Protein 4SGB (pdb70)

Sequence (236 aa):
ISGGDAIYSSTGRCSLGFNVRSGSTYYFLTAGHCTDGATTWWANSARTTVLGTTSGSSFPNNDYGIVRYTNTTIPKDGTVGGQDITSAANATVGMAVTRRGSTTGTHSGSVTALNATVNYGGGDVVYGMIRTNVCAEPGDSGGPLYSGTRAIGLTSGGSGNCSSGGTTFFQPVTEALVAYGVSVYPICTNCCAGYKGCNYYSANGAFICEGQSDPKKPKACPLNCDPHIAYSKCPR

Solvent-accessible surface area: 9703 Å² total; per-residue (Å²): 28,10,0,2,40,26,0,37,1,76,29,3,44,1,0,0,0,2,2,0,97,50,53,100,62,71,41,0,0,0,0,0,23,1,1,80,69,7,100,34,0,57,28,43,74,79,87,110,56,60,0,0,46,38,64,16,50,27,36,46,89,34,1,18,0,5,0,112,21,63,30,124,124,30,83,39,70,10,28,3,26,85,60,68,3,81,49,35,26,99,12,77,96,57,23,74,3,28,0,59,4,36,58,28,30,75,54,84,20,36,2,63,34,83,115,20,85,6,99,10,28,91,65,48,44,0,119,21,0,3,95,1,84,0,14,2,40,21,0,0,0,0,0,0,0,18,11,48,58,96,0,1,0,0,0,0,0,4,26,31,38,36,114,100,42,19,32,0,16,0,0,25,0,31,75,0,17,121,55,66,56,13,63,15,68,154,75,31,15,12,29,16,20,1,99,110,29,12,35,9,32,19,86,147,39,54,117,64,18,78,5,82,8,31,87,186,152,58,67,22,1,20,5,28,9,31,67,113,5,20,82,42,121,54,80,260

Structure (mmCIF, N/CA/C/O backbone):
data_4SGB
#
_entry.id   4SGB
#
_cell.length_a   50.920
_cell.length_b   46.200
_cell.length_c   52.530
_cell.angle_alpha   90.00
_cell.angle_beta   117.08
_cell.angle_gamma   90.00
#
_symmetry.space_group_name_H-M   'P 1 21 1'
#
loop_
_entity.id
_entity.type
_entity.pdbx_description
1 polymer 'SERINE PROTEINASE B'
2 polymer 'POTATO INHIBITOR, PCI-1'
3 non-polymer 'SULFATE ION'
4 non-polymer 'CALCIUM ION'
5 water water
#
loop_
_atom_site.group_PDB
_atom_site.id
_atom_site.type_symbol
_atom_site.label_atom_id
_atom_site.label_alt_id
_atom_site.label_comp_id
_atom_site.label_asym_id
_atom_site.label_entity_id
_atom_site.label_seq_id
_atom_site.pdbx_PDB_ins_code
_atom_site.Cartn_x
_atom_site.Cartn_y
_atom_site.Cartn_z
_atom_site.occupancy
_atom_site.B_iso_or_equiv
_atom_site.auth_seq_id
_atom_site.auth_comp_id
_atom_site.auth_asym_id
_atom_site.auth_atom_id
_atom_site.pdbx_PDB_model_num
ATOM 1 N N . ILE A 1 1 ? 14.311 11.919 9.425 1.00 11.64 16 ILE E N 1
ATOM 2 C CA . ILE A 1 1 ? 13.560 11.031 10.339 1.00 13.46 16 ILE E CA 1
ATOM 3 C C . ILE A 1 1 ? 13.842 9.585 9.919 1.00 14.48 16 ILE E C 1
ATOM 4 O O . ILE A 1 1 ? 13.971 9.325 8.693 1.00 14.42 16 ILE E O 1
ATOM 9 N N . SER A 1 2 ? 13.888 8.701 10.933 1.00 11.84 17 SER E N 1
ATOM 10 C CA . SER A 1 2 ? 14.162 7.285 10.601 1.00 10.95 17 SER E CA 1
ATOM 11 C C . SER A 1 2 ? 13.373 6.341 11.495 1.00 9.68 17 SER E C 1
ATOM 12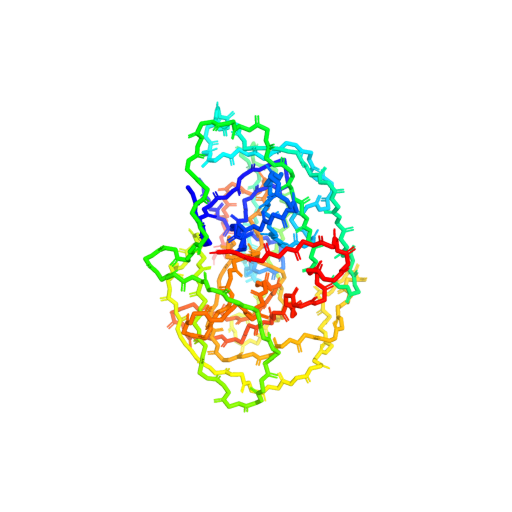 O O . SER A 1 2 ? 12.598 6.788 12.352 1.00 8.34 17 SER E O 1
ATOM 15 N N . GLY A 1 3 ? 13.624 5.053 11.299 1.00 7.26 18 GLY E N 1
ATOM 16 C CA . GLY A 1 3 ? 12.928 3.993 12.062 1.00 6.63 18 GLY E CA 1
ATOM 17 C C . GLY A 1 3 ? 13.091 4.232 13.566 1.00 6.78 18 GLY E C 1
ATOM 18 O O . GLY A 1 3 ? 14.226 4.407 14.043 1.00 7.25 18 GLY E O 1
ATOM 19 N N . GLY A 1 4 ? 11.932 4.222 14.227 1.00 7.26 19 GLY E N 1
ATOM 20 C CA . GLY A 1 4 ? 11.913 4.386 15.674 1.00 4.47 19 GLY E CA 1
ATOM 21 C C . GLY A 1 4 ? 11.651 5.779 16.201 1.00 7.11 19 GLY E C 1
ATOM 22 O O . GLY A 1 4 ? 11.444 5.907 17.429 1.00 6.03 19 GLY E O 1
ATOM 23 N N . ASP A 1 5 ? 11.642 6.783 15.342 1.00 7.37 31 ASP E N 1
ATOM 24 C CA . ASP A 1 5 ? 11.374 8.171 15.756 1.00 8.41 31 ASP E CA 1
ATOM 25 C C . ASP A 1 5 ? 9.873 8.343 16.025 1.00 6.36 31 ASP E C 1
ATOM 26 O O . ASP A 1 5 ? 8.987 7.621 15.489 1.00 6.47 31 ASP E O 1
ATOM 31 N N . ALA A 1 6 ? 9.624 9.354 16.861 1.00 5.90 32 ALA E N 1
ATOM 32 C CA . ALA A 1 6 ? 8.200 9.653 17.199 1.00 4.70 32 ALA E CA 1
ATOM 33 C C . ALA A 1 6 ? 7.423 10.208 16.031 1.00 7.73 32 ALA E C 1
ATOM 34 O O . ALA A 1 6 ? 7.962 10.970 15.207 1.00 7.99 32 ALA E O 1
ATOM 36 N N . ILE A 1 7 ? 6.142 9.876 15.978 1.00 7.36 33 ILE E N 1
ATOM 37 C CA . ILE A 1 7 ? 5.232 10.371 14.944 1.00 8.55 33 ILE E CA 1
ATOM 38 C C . ILE A 1 7 ? 3.954 10.656 15.721 1.00 10.98 33 ILE E C 1
ATOM 39 O O . ILE A 1 7 ? 3.587 9.817 16.583 1.00 10.18 33 ILE E O 1
ATOM 44 N N . TYR A 1 8 ? 3.351 11.789 15.425 1.00 9.78 34 TYR E N 1
ATOM 45 C CA . TYR A 1 8 ? 2.121 12.234 16.107 1.00 12.19 34 TYR E CA 1
ATOM 46 C C . TYR A 1 8 ? 0.995 12.485 15.102 1.00 12.28 34 TYR E C 1
ATOM 47 O O . TYR A 1 8 ? 1.230 12.967 13.976 1.00 12.48 34 TYR E O 1
ATOM 56 N N . SER A 1 9 ? -0.211 12.203 15.514 1.00 13.28 35 SER E N 1
ATOM 57 C CA . SER A 1 9 ? -1.459 12.351 14.764 1.00 15.00 35 SER E CA 1
ATOM 58 C C . SER A 1 9 ? -2.600 12.517 15.764 1.00 18.52 35 SER E C 1
ATOM 59 O O . SER A 1 9 ? -2.358 12.602 16.990 1.00 19.65 35 SER E O 1
ATOM 62 N N . SER A 1 10 ? -3.811 12.539 15.236 1.00 19.06 38 SER E N 1
ATOM 63 C CA . SER A 1 10 ? -4.999 12.658 16.095 1.00 20.03 38 SER E CA 1
ATOM 64 C C . SER A 1 10 ? -5.176 11.396 16.950 1.00 20.41 38 SER E C 1
ATOM 65 O O . SER A 1 10 ? -5.834 11.387 18.022 1.00 21.42 38 SER E O 1
ATOM 68 N N . THR A 1 11 ? -4.626 10.287 16.478 1.00 20.00 39 THR E N 1
ATOM 69 C CA . THR A 1 11 ? -4.725 9.003 17.161 1.00 20.69 39 THR E CA 1
ATOM 70 C C . THR A 1 11 ? -3.728 8.928 18.328 1.00 20.32 39 THR E C 1
ATOM 71 O O . THR A 1 11 ? -3.814 7.941 19.090 1.00 20.73 39 THR E O 1
ATOM 75 N N . GLY A 1 12 ? -2.845 9.914 18.464 1.00 18.04 40 GLY E N 1
ATOM 76 C CA . GLY A 1 12 ? -1.904 9.913 19.595 1.00 16.93 40 GLY E CA 1
ATOM 77 C C . GLY A 1 12 ? -0.468 9.858 19.049 1.00 16.22 40 GLY E C 1
ATOM 78 O O . GLY A 1 12 ? -0.253 10.402 17.957 1.00 17.07 40 GLY E O 1
ATOM 79 N N . ARG A 1 13 ? 0.393 9.214 19.802 1.00 12.74 41 ARG E N 1
ATOM 80 C CA . ARG A 1 13 ? 1.797 9.114 19.398 1.00 9.67 41 ARG E CA 1
ATOM 81 C C . ARG A 1 13 ? 2.217 7.655 19.269 1.00 9.25 41 ARG E C 1
ATOM 82 O O . ARG A 1 13 ? 1.905 6.824 20.116 1.00 7.95 41 ARG E O 1
ATOM 90 N N . CYS A 1 14 ? 2.897 7.383 18.167 1.00 8.08 42 CYS E N 1
ATOM 91 C CA . CYS A 1 14 ? 3.475 6.087 17.813 1.00 6.85 42 CYS E CA 1
ATOM 92 C C . CYS A 1 14 ? 4.919 6.315 17.364 1.00 6.36 42 CYS E C 1
ATOM 93 O O . CYS A 1 14 ? 5.510 7.384 17.623 1.00 6.68 42 CYS E O 1
ATOM 96 N N . SER A 1 15 ? 5.538 5.293 16.787 1.00 4.89 43 SER E N 1
ATOM 97 C CA . SER A 1 15 ? 6.926 5.350 16.301 1.00 6.47 43 SER E CA 1
ATOM 98 C C . SER A 1 15 ? 6.870 4.981 14.779 1.00 6.18 43 SER E C 1
ATOM 99 O O . SER A 1 15 ? 6.011 4.186 14.352 1.00 4.64 43 SER E O 1
ATOM 102 N N . LEU A 1 16 ? 7.823 5.551 14.051 1.00 5.25 44 LEU E N 1
ATOM 103 C CA . LEU A 1 16 ? 7.916 5.253 12.607 1.00 4.03 44 LEU E CA 1
ATOM 104 C C . LEU A 1 16 ? 8.547 3.856 12.519 1.00 3.64 44 LEU E C 1
ATOM 105 O O . LEU A 1 16 ? 9.482 3.620 13.356 1.00 5.56 44 LEU E O 1
ATOM 110 N N . GLY A 1 17 A 8.046 3.056 11.603 1.00 4.41 44 GLY E N 1
ATOM 111 C CA . GLY A 1 17 A 8.591 1.684 11.425 1.00 5.84 44 GLY E CA 1
ATOM 112 C C . GLY A 1 17 A 9.824 1.743 10.501 1.00 7.48 44 GLY E C 1
ATOM 113 O O . GLY A 1 17 A 10.990 1.761 10.942 1.00 6.06 44 GLY E O 1
ATOM 114 N N . PHE A 1 18 ? 9.527 1.774 9.217 1.00 7.06 45 PHE E N 1
ATOM 115 C CA . PHE A 1 18 ? 10.611 1.879 8.200 1.00 9.16 45 PHE E CA 1
ATOM 116 C C . PHE A 1 18 ? 10.155 2.854 7.101 1.00 8.27 45 PHE E C 1
ATOM 117 O O . PHE A 1 18 ? 8.976 2.985 6.782 1.00 10.60 45 PHE E O 1
ATOM 125 N N . ASN A 1 19 ? 11.166 3.479 6.559 1.00 10.28 46 ASN E N 1
ATOM 126 C CA . ASN A 1 19 ? 11.027 4.378 5.404 1.00 9.27 46 ASN E CA 1
ATOM 127 C C . ASN A 1 19 ? 11.136 3.386 4.206 1.00 8.63 46 ASN E C 1
ATOM 128 O O . ASN A 1 19 ? 12.083 2.581 4.085 1.00 9.30 46 ASN E O 1
ATOM 133 N N . VAL A 1 20 ? 10.155 3.487 3.350 1.00 7.36 47 VAL E N 1
ATOM 134 C CA . VAL A 1 20 ? 9.989 2.622 2.157 1.00 8.87 47 VAL E CA 1
ATOM 135 C C . VAL A 1 20 ? 9.645 3.503 0.946 1.00 9.32 47 VAL E C 1
ATOM 136 O O . VAL A 1 20 ? 9.290 4.704 1.100 1.00 10.84 47 VAL E O 1
ATOM 140 N N . ARG A 1 21 ? 9.674 2.901 -0.228 1.00 8.88 48 ARG E N 1
ATOM 141 C CA . ARG A 1 21 ? 9.364 3.655 -1.449 1.00 11.54 48 ARG E CA 1
ATOM 142 C C . ARG A 1 21 ? 8.819 2.727 -2.553 1.00 13.36 48 ARG E C 1
ATOM 143 O O . ARG A 1 21 ? 8.898 1.501 -2.537 1.00 12.24 48 ARG E O 1
ATOM 151 N N . SER A 1 22 A 8.320 3.440 -3.536 1.00 13.88 48 SER E N 1
ATOM 152 C CA . SER A 1 22 A 7.789 2.879 -4.782 1.00 15.15 48 SER E CA 1
ATOM 153 C C . SER A 1 22 A 8.349 3.875 -5.829 1.00 15.04 48 SER E C 1
ATOM 154 O O . SER A 1 22 A 7.911 5.018 -5.886 1.00 13.04 48 SER E O 1
ATOM 157 N N . GLY A 1 23 B 9.372 3.396 -6.516 1.00 16.82 48 GLY E N 1
ATOM 158 C CA . GLY A 1 23 B 10.077 4.245 -7.500 1.00 18.93 48 GLY E CA 1
ATOM 159 C C . GLY A 1 23 B 10.684 5.445 -6.764 1.00 18.76 48 GLY E C 1
ATOM 160 O O . GLY A 1 23 B 11.576 5.353 -5.883 1.00 19.99 48 GLY E O 1
ATOM 161 N N . SER A 1 24 C 10.136 6.588 -7.160 1.00 19.25 48 SER E N 1
ATOM 162 C CA . SER A 1 24 C 10.567 7.860 -6.553 1.00 18.41 48 SER E CA 1
ATOM 163 C C . SER A 1 24 C 9.550 8.391 -5.525 1.00 17.75 48 SER E C 1
ATOM 164 O O . SER A 1 24 C 9.706 9.566 -5.151 1.00 19.25 48 SER E O 1
ATOM 167 N N . THR A 1 25 ? 8.597 7.602 -5.091 1.00 14.88 49 THR E N 1
ATOM 168 C CA . THR A 1 25 ? 7.601 8.056 -4.115 1.00 14.01 49 THR E CA 1
ATOM 169 C C . THR A 1 25 ? 7.865 7.414 -2.741 1.00 12.76 49 THR E C 1
ATOM 170 O O . THR A 1 25 ? 7.939 6.162 -2.642 1.00 9.64 49 THR E O 1
ATOM 174 N N . TYR A 1 26 ? 7.961 8.274 -1.744 1.00 11.53 50 TYR E N 1
ATOM 175 C CA . TYR A 1 26 ? 8.252 7.848 -0.381 1.00 12.85 50 TYR E CA 1
ATOM 176 C C . TYR A 1 26 ? 7.076 7.800 0.593 1.00 10.28 50 TYR E C 1
ATOM 177 O O . TYR A 1 26 ? 6.225 8.655 0.581 1.00 9.81 50 TYR E O 1
ATOM 186 N N . TYR A 1 27 ? 7.171 6.788 1.432 1.00 10.37 51 TYR E N 1
ATOM 187 C CA . TYR A 1 27 ? 6.199 6.505 2.479 1.00 8.85 51 TYR E CA 1
ATOM 188 C C . TYR A 1 27 ? 6.980 5.946 3.693 1.00 9.44 51 TYR E C 1
ATOM 189 O O . TYR A 1 27 ? 8.187 5.690 3.585 1.00 6.66 51 TYR E O 1
ATOM 198 N N . PHE A 1 28 ? 6.176 5.781 4.751 1.00 7.97 52 PHE E N 1
ATOM 199 C CA . PHE A 1 28 ? 6.703 5.143 5.964 1.00 9.49 52 PHE E CA 1
ATOM 200 C C . PHE A 1 28 ? 5.581 4.171 6.422 1.00 8.50 52 PHE E C 1
ATOM 201 O O . PHE A 1 28 ? 4.372 4.449 6.242 1.00 7.28 52 PHE E O 1
ATOM 209 N N . LEU A 1 29 ? 6.122 3.123 7.047 1.00 8.31 53 LEU E N 1
ATOM 210 C CA . LEU A 1 29 ? 5.232 2.078 7.615 1.00 7.84 53 LEU E CA 1
ATOM 211 C C . LEU A 1 29 ? 5.228 2.280 9.146 1.00 6.32 53 LEU E C 1
ATOM 212 O O . LEU A 1 29 ? 6.217 2.791 9.713 1.00 4.84 53 LEU E O 1
ATOM 217 N N . THR A 1 30 ? 4.096 1.898 9.723 1.00 5.64 54 THR E N 1
ATOM 218 C CA . THR A 1 30 ? 3.907 1.996 11.193 1.00 5.64 54 THR E CA 1
ATOM 219 C C . THR A 1 30 ? 2.807 0.987 11.546 1.00 8.10 54 THR E C 1
ATOM 220 O O . THR A 1 30 ? 2.374 0.275 10.579 1.00 6.66 54 THR E O 1
ATOM 224 N N . ALA A 1 31 ? 2.405 0.926 12.804 1.00 7.10 55 ALA E N 1
ATOM 225 C CA . ALA A 1 31 ? 1.334 -0.039 13.180 1.00 6.57 55 ALA E CA 1
ATOM 226 C C . ALA A 1 31 ? -0.023 0.352 12.606 1.00 6.14 55 ALA E C 1
ATOM 227 O O . ALA A 1 31 ? -0.348 1.527 12.520 1.00 6.96 55 ALA E O 1
ATOM 229 N N . GLY A 1 32 ? -0.874 -0.589 12.281 1.00 7.13 56 GLY E N 1
ATOM 230 C CA . GLY A 1 32 ? -2.223 -0.376 11.766 1.00 6.32 56 GLY E CA 1
ATOM 231 C C . GLY A 1 32 ? -3.103 0.219 12.870 1.00 7.20 56 GLY E C 1
ATOM 232 O O . GLY A 1 32 ? -3.985 1.015 12.492 1.00 7.25 56 GLY E O 1
ATOM 233 N N . HIS A 1 33 ? -2.880 -0.134 14.132 1.00 8.30 57 HIS E N 1
ATOM 234 C CA . HIS A 1 33 ? -3.688 0.423 15.226 1.00 9.07 57 HIS E CA 1
ATOM 235 C C . HIS A 1 33 ? -3.402 1.934 15.373 1.00 9.45 57 HIS E C 1
ATOM 236 O O . HIS A 1 33 ? -4.221 2.727 15.867 1.00 9.16 57 HIS E O 1
ATOM 243 N N . CYS A 1 34 ? -2.251 2.392 14.955 1.00 9.18 58 CYS E N 1
ATOM 244 C CA . CYS A 1 34 ? -1.888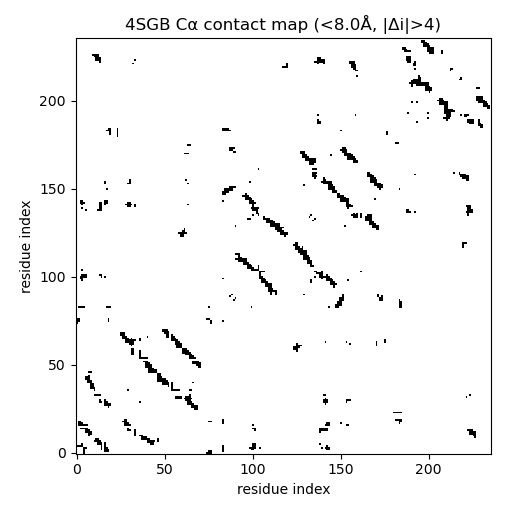 3.833 14.989 1.00 8.90 58 CYS E CA 1
ATOM 245 C C . CYS A 1 34 ? -2.486 4.555 13.774 1.00 9.00 58 CYS E C 1
ATOM 246 O O . CYS A 1 34 ? -2.895 5.697 13.955 1.00 9.95 58 CYS E O 1
ATOM 249 N N . THR A 1 35 ? -2.570 3.922 12.614 1.00 8.39 59 THR E N 1
ATOM 250 C CA . THR A 1 35 ? -3.090 4.582 11.407 1.00 8.42 59 THR E CA 1
ATOM 251 C C . THR A 1 35 ? -4.607 4.580 11.307 1.00 11.07 59 THR E C 1
ATOM 252 O O . THR A 1 35 ? -5.193 5.400 10.571 1.00 11.34 59 THR E O 1
ATOM 256 N N . ASP A 1 36 A -5.203 3.677 12.042 1.00 11.06 59 ASP E N 1
ATOM 257 C CA . ASP A 1 36 A -6.664 3.482 12.070 1.00 16.24 59 ASP E CA 1
ATOM 258 C C . ASP A 1 36 A -7.314 4.766 12.582 1.00 17.63 59 ASP E C 1
ATOM 259 O O . ASP A 1 36 A -7.157 5.156 13.755 1.00 17.09 59 ASP E O 1
ATOM 264 N N . GLY A 1 37 B -8.003 5.465 11.697 1.00 18.13 59 GLY E N 1
ATOM 265 C CA . GLY A 1 37 B -8.641 6.733 12.032 1.00 17.66 59 GLY E CA 1
ATOM 266 C C . GLY A 1 37 B -7.699 7.938 12.020 1.00 19.21 59 GLY E C 1
ATOM 267 O O . GLY A 1 37 B -8.227 9.017 12.402 1.00 19.47 59 GLY E O 1
ATOM 268 N N . ALA A 1 38 ? -6.413 7.840 11.650 1.00 16.02 60 ALA E N 1
ATOM 269 C CA . ALA A 1 38 ? -5.596 9.052 11.640 1.00 15.02 60 ALA E CA 1
ATOM 270 C C . ALA A 1 38 ? -5.602 9.560 10.178 1.00 16.00 60 ALA E C 1
ATOM 271 O O . ALA A 1 38 ? -5.795 8.768 9.251 1.00 17.09 60 ALA E O 1
ATOM 273 N N . THR A 1 39 ? -5.345 10.821 9.968 1.00 13.87 61 THR E N 1
ATOM 274 C CA . THR A 1 39 ? -5.254 11.408 8.632 1.00 15.32 61 THR E CA 1
ATOM 275 C C . THR A 1 39 ? -3.850 11.976 8.510 1.00 13.08 61 THR E C 1
ATOM 276 O O . THR A 1 39 ? -3.007 11.293 7.898 1.00 16.00 61 THR E O 1
ATOM 280 N N . THR A 1 40 ? -3.593 13.139 9.024 1.00 13.60 62 THR E N 1
ATOM 281 C CA . THR A 1 40 ? -2.267 13.800 8.988 1.00 13.25 62 THR E CA 1
ATOM 282 C C . THR A 1 40 ? -1.353 13.334 10.130 1.00 12.02 62 THR E C 1
ATOM 283 O O . THR A 1 40 ? -1.843 13.106 11.248 1.00 12.95 62 THR E O 1
ATOM 287 N N . TRP A 1 41 ? -0.088 13.206 9.827 1.00 11.36 64 TRP E N 1
ATOM 288 C CA . TRP A 1 41 ? 0.991 12.820 10.717 1.00 10.63 64 TRP E CA 1
ATOM 289 C C . TRP A 1 41 ? 1.944 14.012 10.834 1.00 12.72 64 TRP E C 1
ATOM 290 O O . TRP A 1 41 ? 2.193 14.637 9.780 1.00 11.61 64 TRP E O 1
ATOM 301 N N . TRP A 1 42 ? 2.462 14.242 12.056 1.00 11.59 65 TRP E N 1
ATOM 302 C CA . TRP A 1 42 ? 3.403 15.365 12.263 1.00 11.18 65 TRP E CA 1
ATOM 303 C C . TRP A 1 42 ? 4.656 14.799 12.924 1.00 12.07 65 TRP E C 1
ATOM 304 O O . TRP A 1 42 ? 4.502 13.773 13.625 1.00 13.20 65 TRP E O 1
ATOM 315 N N . ALA A 1 43 ? 5.763 15.454 12.735 1.00 11.53 66 ALA E N 1
ATOM 316 C CA . ALA A 1 43 ? 7.018 15.000 13.347 1.00 13.37 66 ALA E CA 1
ATOM 317 C C . ALA A 1 43 ? 7.226 15.534 14.758 1.00 15.55 66 ALA E C 1
ATOM 318 O O . ALA A 1 43 ? 8.199 15.031 15.408 1.00 15.54 66 ALA E O 1
ATOM 320 N N . ASN A 1 44 ? 6.377 16.490 15.190 1.00 15.07 67 ASN E N 1
ATOM 321 C CA . ASN A 1 44 ? 6.683 17.060 16.542 1.00 16.54 67 ASN E CA 1
ATOM 322 C C . ASN A 1 44 ? 5.454 17.143 17.394 1.00 16.05 67 ASN E C 1
ATOM 323 O O . ASN A 1 44 ? 4.365 17.147 16.788 1.00 13.09 67 ASN E O 1
ATOM 328 N N . SER A 1 45 ? 5.639 17.158 18.720 1.00 16.97 68 SER E N 1
ATOM 329 C CA . SER A 1 45 ? 4.425 17.221 19.556 1.00 19.24 68 SER E CA 1
ATOM 330 C C . SER A 1 45 ? 3.672 18.525 19.299 1.00 20.22 68 SER E C 1
ATOM 331 O O . SER A 1 45 ? 2.457 18.432 19.517 1.00 20.55 68 SER E O 1
ATOM 334 N N . ALA A 1 46 ? 4.347 19.589 18.866 1.00 20.85 69 ALA E N 1
ATOM 335 C CA . ALA A 1 46 ? 3.565 20.849 18.639 1.00 24.23 69 ALA E CA 1
ATOM 336 C C . ALA A 1 46 ? 2.625 20.706 17.443 1.00 25.00 69 ALA E C 1
ATOM 337 O O . ALA A 1 46 ? 1.634 21.444 17.265 1.00 24.24 69 ALA E O 1
ATOM 339 N N . ARG A 1 47 ? 2.934 19.697 16.638 1.00 24.81 80 ARG E N 1
ATOM 340 C CA . ARG A 1 47 ? 2.194 19.356 15.425 1.00 24.51 80 ARG E CA 1
ATOM 341 C C . ARG A 1 47 ? 2.266 20.523 14.445 1.00 25.07 80 ARG E C 1
ATOM 342 O O . ARG A 1 47 ? 1.240 20.987 13.932 1.00 26.13 80 ARG E O 1
ATOM 350 N N . THR A 1 4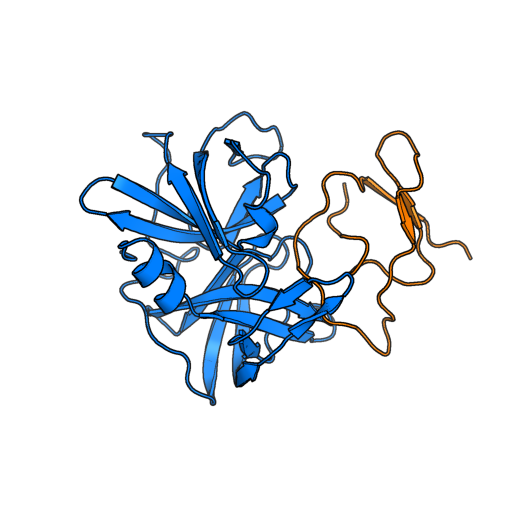8 ? 3.465 20.984 14.173 1.00 24.20 81 THR E N 1
ATOM 351 C CA . THR A 1 48 ? 3.709 22.076 13.246 1.00 25.36 81 THR E CA 1
ATOM 352 C C . THR A 1 48 ? 4.573 21.608 12.074 1.00 25.33 81 THR E C 1
ATOM 353 O O . THR A 1 48 ? 4.639 22.358 11.075 1.00 25.75 81 THR E O 1
ATOM 357 N N . THR A 1 49 ? 5.204 20.443 12.188 1.00 23.77 82 THR E N 1
ATOM 358 C CA . THR A 1 49 ? 6.013 19.927 11.059 1.00 23.01 82 THR E CA 1
ATOM 359 C C . THR A 1 49 ? 5.260 18.704 10.499 1.00 23.07 82 THR E C 1
ATOM 360 O O . THR A 1 49 ? 5.226 17.639 11.163 1.00 21.87 82 THR E O 1
ATOM 364 N N . VAL A 1 50 ? 4.686 18.918 9.326 1.00 21.97 83 VAL E N 1
ATOM 365 C CA . VAL A 1 50 ? 3.912 17.873 8.661 1.00 20.51 83 VAL E CA 1
ATOM 366 C C . VAL A 1 50 ? 4.843 16.822 8.070 1.00 18.40 83 VAL E C 1
ATOM 367 O O . VAL A 1 50 ? 5.955 17.083 7.610 1.00 20.01 83 VAL E O 1
ATOM 371 N N . LEU A 1 51 ? 4.333 15.602 8.156 1.00 15.91 84 LEU E N 1
ATOM 372 C CA . LEU A 1 51 ? 5.033 14.460 7.572 1.00 13.77 84 LEU E CA 1
ATOM 373 C C . LEU A 1 51 ? 4.323 14.006 6.278 1.00 12.11 84 LEU E C 1
ATOM 374 O O . LEU A 1 51 ? 5.008 13.918 5.262 1.00 11.23 84 LEU E O 1
ATOM 379 N N . GLY A 1 52 ? 3.046 13.690 6.444 1.00 11.83 85 GLY E N 1
ATOM 380 C CA . GLY A 1 52 ? 2.258 13.137 5.312 1.00 11.94 85 GLY E CA 1
ATOM 381 C C . GLY A 1 52 ? 0.864 12.752 5.802 1.00 11.75 85 GLY E C 1
ATOM 382 O O . GLY A 1 52 ? 0.364 13.177 6.857 1.00 9.79 85 GLY E O 1
ATOM 383 N N . THR A 1 53 ? 0.200 11.979 4.970 1.00 11.60 87 THR E N 1
ATOM 384 C CA . THR A 1 53 ? -1.162 11.509 5.186 1.00 11.86 87 THR E CA 1
ATOM 385 C C . THR A 1 53 ? -1.284 10.003 5.059 1.00 10.78 87 THR E C 1
ATOM 386 O O . THR A 1 53 ? -0.634 9.375 4.204 1.00 9.71 87 THR E O 1
ATOM 390 N N . THR A 1 54 ? -2.128 9.479 5.931 1.00 11.77 88 THR E N 1
ATOM 391 C CA . THR A 1 54 ? -2.370 8.020 5.936 1.00 13.52 88 THR E CA 1
ATOM 392 C C . THR A 1 54 ? -2.850 7.536 4.558 1.00 12.93 88 THR E C 1
ATOM 393 O O . THR A 1 54 ? -3.772 8.154 3.980 1.00 12.81 88 THR E O 1
ATOM 397 N N . SER A 1 55 A -2.239 6.473 4.082 1.00 12.43 88 SER E N 1
ATOM 398 C CA . SER A 1 55 A -2.641 5.924 2.764 1.00 12.80 88 SER E CA 1
ATOM 399 C C . SER A 1 55 A -3.237 4.528 2.919 1.00 13.93 88 SER E C 1
ATOM 400 O O . SER A 1 55 A -3.983 4.157 2.007 1.00 16.25 88 SER E O 1
ATOM 403 N N . GLY A 1 56 ? -2.976 3.831 4.021 1.00 11.97 89 GLY E N 1
ATOM 404 C CA . GLY A 1 56 ? -3.572 2.468 4.153 1.00 10.41 89 GLY E CA 1
ATOM 405 C C . GLY A 1 56 ? -3.445 2.123 5.660 1.00 10.55 89 GLY E C 1
ATOM 406 O O . GLY A 1 56 ? -2.556 2.601 6.370 1.00 6.76 89 GLY E O 1
ATOM 407 N N . SER A 1 57 ? -4.325 1.247 6.075 1.00 9.77 90 SER E N 1
ATOM 408 C CA . SER A 1 57 ? -4.391 0.749 7.451 1.00 12.21 90 SER E CA 1
ATOM 409 C C . SER A 1 57 ? -5.062 -0.629 7.478 1.00 12.74 90 SER E C 1
ATOM 410 O O . SER A 1 57 ? -6.134 -0.804 6.849 1.00 12.81 90 SER E O 1
ATOM 413 N N . SER A 1 58 ? -4.450 -1.556 8.174 1.00 11.68 91 SER E N 1
ATOM 414 C CA . SER A 1 58 ? -5.009 -2.922 8.306 1.00 12.12 91 SER E CA 1
ATOM 415 C C . SER A 1 58 ? -4.851 -3.352 9.766 1.00 11.30 91 SER E C 1
ATOM 416 O O . SER A 1 58 ? -3.712 -3.649 10.202 1.00 10.48 91 SER E O 1
ATOM 419 N N . PHE A 1 59 ? -5.954 -3.279 10.488 1.00 9.48 94 PHE E N 1
ATOM 420 C CA . PHE A 1 59 ? -5.994 -3.649 11.910 1.00 9.49 94 PHE E CA 1
ATOM 421 C C . PHE A 1 59 ? -7.486 -3.753 12.249 1.00 10.65 94 PHE E C 1
ATOM 422 O O . PHE A 1 59 ? -8.212 -2.868 11.786 1.00 10.10 94 PHE E O 1
ATOM 430 N N . PRO A 1 60 ? -7.911 -4.741 12.996 1.00 10.55 95 PRO E N 1
ATOM 431 C CA . PRO A 1 60 ? -7.114 -5.845 13.558 1.00 9.76 95 PRO E CA 1
ATOM 432 C C . PRO A 1 60 ? -6.866 -6.899 12.488 1.00 10.58 95 PRO E C 1
ATOM 433 O O . PRO A 1 60 ? -6.906 -6.534 11.299 1.00 7.31 95 PRO E O 1
ATOM 437 N N . ASN A 1 61 ? -6.660 -8.151 12.864 1.00 8.15 100 ASN E N 1
ATOM 438 C CA . ASN A 1 61 ? -6.321 -9.286 11.973 1.00 10.03 100 ASN E CA 1
ATOM 439 C C . ASN A 1 61 ? -4.803 -9.219 11.737 1.00 9.52 100 ASN E C 1
ATOM 440 O O . ASN A 1 61 ? -3.971 -10.073 12.083 1.00 11.14 100 ASN E O 1
ATOM 445 N N . ASN A 1 62 ? -4.433 -8.090 11.170 1.00 9.46 101 ASN E N 1
ATOM 446 C CA . ASN A 1 62 ? -3.024 -7.710 10.865 1.00 8.15 101 ASN E CA 1
ATOM 447 C C . ASN A 1 62 ? -2.821 -6.465 11.739 1.00 8.32 101 ASN E C 1
ATOM 448 O O . ASN A 1 62 ? -3.805 -5.996 12.357 1.00 7.31 101 ASN E O 1
ATOM 453 N N . ASP A 1 63 ? -1.614 -5.957 11.615 1.00 9.25 102 ASP E N 1
ATOM 454 C CA . ASP A 1 63 ? -1.275 -4.710 12.353 1.00 8.18 102 ASP E CA 1
ATOM 455 C C . ASP A 1 63 ? -0.267 -3.899 11.526 1.00 7.05 102 ASP E C 1
ATOM 456 O O . ASP A 1 63 ? 0.897 -3.809 11.956 1.00 5.80 102 ASP E O 1
ATOM 461 N N . TYR A 1 64 ? -0.724 -3.308 10.430 1.00 6.44 103 TYR E N 1
ATOM 462 C CA . TYR A 1 64 ? 0.225 -2.514 9.604 1.00 6.88 103 TYR E CA 1
ATOM 463 C C . TYR A 1 64 ? -0.514 -1.336 8.986 1.00 6.86 103 TYR E C 1
ATOM 464 O O . TYR A 1 64 ? -1.741 -1.411 8.800 1.00 5.15 103 TYR E O 1
ATOM 473 N N . GLY A 1 65 ? 0.285 -0.295 8.684 1.00 5.10 104 GLY E N 1
ATOM 474 C CA . GLY A 1 65 ? -0.312 0.921 8.087 1.00 7.32 104 GLY E CA 1
ATOM 475 C C . GLY A 1 65 ? 0.827 1.658 7.380 1.00 8.01 104 GLY E C 1
ATOM 476 O O . GLY A 1 65 ? 2.024 1.411 7.661 1.00 9.17 104 GLY E O 1
ATOM 477 N N . ILE A 1 66 ? 0.417 2.496 6.452 1.00 8.26 105 ILE E N 1
ATOM 478 C CA . ILE A 1 66 ? 1.371 3.265 5.618 1.00 8.18 105 ILE E CA 1
ATOM 479 C C . ILE A 1 66 ? 0.833 4.700 5.471 1.00 6.80 105 ILE E C 1
ATOM 480 O O . ILE A 1 66 ? -0.368 4.968 5.312 1.00 6.62 105 ILE E O 1
ATOM 485 N N . VAL A 1 67 ? 1.794 5.570 5.462 1.00 6.06 106 VAL E N 1
ATOM 486 C CA . VAL A 1 67 ? 1.628 7.035 5.394 1.00 7.96 106 VAL E CA 1
ATOM 487 C C . VAL A 1 67 ? 2.467 7.563 4.218 1.00 7.65 106 VAL E C 1
ATOM 488 O O . VAL A 1 67 ? 3.668 7.302 4.198 1.00 10.14 106 VAL E O 1
ATOM 492 N N . ARG A 1 68 ? 1.850 8.336 3.385 1.00 10.21 107 ARG E N 1
ATOM 493 C CA . ARG A 1 68 ? 2.526 8.909 2.221 1.00 11.51 107 ARG E CA 1
ATOM 494 C C . ARG A 1 68 ? 3.202 10.219 2.584 1.00 10.15 107 ARG E C 1
ATOM 495 O O . ARG A 1 68 ? 2.458 11.058 3.085 1.00 10.55 107 ARG E O 1
ATOM 503 N N . TYR A 1 69 ? 4.480 10.371 2.368 1.00 10.50 108 TYR E N 1
ATOM 504 C CA . TYR A 1 69 ? 5.123 11.662 2.681 1.00 13.45 108 TYR E CA 1
ATOM 505 C C . TYR A 1 69 ? 4.647 12.783 1.722 1.00 15.04 108 TYR E C 1
ATOM 506 O O . TYR A 1 69 ? 4.549 12.614 0.474 1.00 14.97 108 TYR E O 1
ATOM 515 N N . THR A 1 70 ? 4.343 13.909 2.358 1.00 15.95 109 THR E N 1
ATOM 516 C CA . THR A 1 70 ? 3.925 15.116 1.645 1.00 18.19 109 THR E CA 1
ATOM 517 C C . THR A 1 70 ? 4.985 16.195 1.883 1.00 20.68 109 THR E C 1
ATOM 518 O O . THR A 1 70 ? 4.957 17.234 1.175 1.00 22.09 109 THR E O 1
ATOM 522 N N . ASN A 1 71 ? 5.880 15.969 2.820 1.00 20.43 110 ASN E N 1
ATOM 523 C CA . ASN A 1 71 ? 6.951 16.940 3.156 1.00 22.48 110 ASN E CA 1
ATOM 524 C C . ASN A 1 71 ? 8.195 16.521 2.348 1.00 24.39 110 ASN E C 1
ATOM 525 O O . ASN A 1 71 ? 8.854 15.509 2.618 1.00 24.17 110 ASN E O 1
ATOM 530 N N . THR A 1 72 ? 8.490 17.411 1.414 1.00 25.13 111 THR E N 1
ATOM 531 C CA . THR A 1 72 ? 9.599 17.215 0.488 1.00 27.40 111 THR E CA 1
ATOM 532 C C . THR A 1 72 ? 10.964 17.469 1.071 1.00 27.69 111 THR E C 1
ATOM 533 O O . THR A 1 72 ? 11.957 16.854 0.577 1.00 30.09 111 THR E O 1
ATOM 537 N N . THR A 1 73 ? 11.047 18.284 2.102 1.00 26.50 112 THR E N 1
ATOM 538 C CA . THR A 1 73 ? 12.374 18.570 2.670 1.00 27.61 112 THR E CA 1
ATOM 539 C C . THR A 1 73 ? 12.928 17.717 3.793 1.00 26.75 112 THR E C 1
ATOM 540 O O . THR A 1 73 ? 14.190 17.607 3.890 1.00 27.58 112 THR E O 1
ATOM 544 N N . ILE A 1 74 ? 12.082 17.123 4.612 1.00 24.34 113 ILE E N 1
ATOM 545 C CA . IL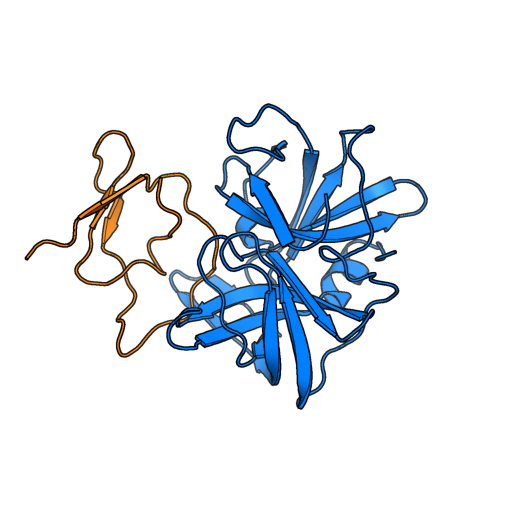E A 1 74 ? 12.607 16.296 5.714 1.00 22.04 113 ILE E CA 1
ATOM 546 C C . ILE A 1 74 ? 13.412 15.120 5.180 1.00 20.69 113 ILE E C 1
ATOM 547 O O . ILE A 1 74 ? 13.019 14.489 4.176 1.00 22.21 113 ILE E O 1
ATOM 552 N N . PRO A 1 75 A 14.533 14.847 5.817 1.00 19.28 113 PRO E N 1
ATOM 553 C CA . PRO A 1 75 A 15.384 13.688 5.468 1.00 18.13 113 PRO E CA 1
ATOM 554 C C . PRO A 1 75 A 14.534 12.433 5.803 1.00 16.83 113 PRO E C 1
ATOM 555 O O . PRO A 1 75 A 13.793 12.346 6.803 1.00 16.81 113 PRO E O 1
ATOM 559 N N . LYS A 1 76 ? 14.601 11.513 4.900 1.00 15.02 114 LYS E N 1
ATOM 560 C CA . LYS A 1 76 ? 13.875 10.237 4.938 1.00 15.77 114 LYS E CA 1
ATOM 561 C C . LYS A 1 76 ? 14.933 9.154 4.816 1.00 14.25 114 LYS E C 1
ATOM 562 O O . LYS A 1 76 ? 15.063 8.465 3.796 1.00 16.99 114 LYS E O 1
ATOM 568 N N . ASP A 1 77 ? 15.676 8.985 5.905 1.00 14.17 119 ASP E N 1
ATOM 569 C CA . ASP A 1 77 ? 16.746 7.975 5.919 1.00 14.32 119 ASP E CA 1
ATOM 570 C C . ASP A 1 77 ? 16.232 6.538 5.982 1.00 11.88 119 ASP E C 1
ATOM 571 O O . ASP A 1 77 ? 15.425 6.279 6.888 1.00 13.21 119 ASP E O 1
ATOM 576 N N . GLY A 1 78 ? 16.751 5.702 5.122 1.00 8.96 120 GLY E N 1
ATOM 577 C CA . GLY A 1 78 ? 16.363 4.277 5.102 1.00 10.49 120 GLY E CA 1
ATOM 578 C C . GLY A 1 78 ? 17.196 3.545 6.167 1.00 9.56 120 GLY E C 1
ATOM 579 O O . GLY A 1 78 ? 17.913 2.553 5.907 1.00 11.21 120 GLY E O 1
ATOM 580 N N . THR A 1 79 A 17.105 4.000 7.389 1.00 9.40 120 THR E N 1
ATOM 581 C CA . THR A 1 79 A 17.826 3.426 8.554 1.00 10.72 120 THR E CA 1
ATOM 582 C C . THR A 1 79 A 16.888 3.344 9.778 1.00 10.58 120 THR E C 1
ATOM 583 O O . THR A 1 79 A 15.684 3.697 9.731 1.00 7.36 120 THR E O 1
ATOM 587 N N . VAL A 1 80 B 17.472 2.856 10.855 1.00 9.94 120 VAL E N 1
ATOM 588 C CA . VAL A 1 80 B 16.824 2.727 12.156 1.00 10.80 120 VAL E CA 1
ATOM 589 C C . VAL A 1 80 B 17.866 3.505 13.003 1.00 12.70 120 VAL E C 1
ATOM 590 O O . VAL A 1 80 B 18.907 2.902 13.302 1.00 13.19 120 VAL E O 1
ATOM 594 N N . GLY A 1 81 C 17.587 4.772 13.238 1.00 14.71 120 GLY E N 1
ATOM 595 C CA . GLY A 1 81 C 18.629 5.526 14.009 1.00 16.63 120 GLY E CA 1
ATOM 596 C C . GLY A 1 81 C 19.901 5.383 13.146 1.00 18.52 120 GLY E C 1
ATOM 597 O O . GLY A 1 81 C 19.813 5.602 11.929 1.00 19.69 120 GLY E O 1
ATOM 598 N N . GLY A 1 82 I 21.018 5.031 13.718 1.00 19.42 120 GLY E N 1
ATOM 599 C CA . GLY A 1 82 I 22.308 4.843 13.070 1.00 21.12 120 GLY E CA 1
ATOM 600 C C . GLY A 1 82 I 22.441 3.631 12.147 1.00 21.67 120 GLY E C 1
ATOM 601 O O . GLY A 1 82 I 23.152 3.623 11.119 1.00 23.97 120 GLY E O 1
ATOM 602 N N . GLN A 1 83 J 21.679 2.588 12.446 1.00 18.39 120 GLN E N 1
ATOM 603 C CA . GLN A 1 83 J 21.701 1.345 11.707 1.00 14.56 120 GLN E CA 1
ATOM 604 C C . GLN A 1 83 J 21.069 1.462 10.336 1.00 13.87 120 GLN E C 1
ATOM 605 O O . GLN A 1 83 J 19.838 1.711 10.194 1.00 12.98 120 GLN E O 1
ATOM 611 N N . ASP A 1 84 K 21.889 1.160 9.337 1.00 12.35 120 ASP E N 1
ATOM 612 C CA . ASP A 1 84 K 21.351 1.150 7.945 1.00 11.59 120 ASP E CA 1
ATOM 613 C C . ASP A 1 84 K 20.564 -0.152 7.717 1.00 12.01 120 ASP E C 1
ATOM 614 O O . ASP A 1 84 K 20.906 -1.246 8.193 1.00 13.08 120 ASP E O 1
ATOM 619 N N . ILE A 1 85 ? 19.511 -0.016 6.958 1.00 11.41 121 ILE E N 1
ATOM 620 C CA . ILE A 1 85 ? 18.594 -1.077 6.531 1.00 11.84 121 ILE E CA 1
ATOM 621 C C . ILE A 1 85 ? 18.807 -1.271 5.027 1.00 13.71 121 ILE E C 1
ATOM 622 O O . ILE A 1 85 ? 18.803 -0.242 4.308 1.00 15.31 121 ILE E O 1
ATOM 627 N N . THR A 1 86 ? 19.008 -2.505 4.588 1.00 13.98 122 THR E N 1
ATOM 628 C CA . THR A 1 86 ? 19.200 -2.718 3.135 1.00 15.09 122 THR E CA 1
ATOM 629 C C . THR A 1 86 ? 18.152 -3.656 2.594 1.00 16.38 122 THR E C 1
ATOM 630 O O . THR A 1 86 ? 17.923 -3.530 1.370 1.00 17.18 122 THR E O 1
ATOM 634 N N . SER A 1 87 ? 17.538 -4.524 3.391 1.00 14.95 123 SER E N 1
ATOM 635 C CA . SER A 1 87 ? 16.551 -5.454 2.767 1.00 13.65 123 SER E CA 1
ATOM 636 C C . SER A 1 87 ? 15.595 -5.921 3.852 1.00 13.84 123 SER E C 1
ATOM 637 O O . SER A 1 87 ? 15.816 -5.501 5.005 1.00 14.14 123 SER E O 1
ATOM 640 N N . ALA A 1 88 ? 14.610 -6.707 3.467 1.00 12.76 124 ALA E N 1
ATOM 641 C CA . ALA A 1 88 ? 13.608 -7.227 4.434 1.00 15.04 124 ALA E CA 1
ATOM 642 C C . ALA A 1 88 ? 13.737 -8.742 4.505 1.00 15.44 124 ALA E C 1
ATOM 643 O O . ALA A 1 88 ? 14.186 -9.305 3.481 1.00 15.94 124 ALA E O 1
ATOM 645 N N . ALA A 1 89 ? 13.362 -9.375 5.615 1.00 14.65 125 ALA E N 1
ATOM 646 C CA . ALA A 1 89 ? 13.478 -10.827 5.712 1.00 13.26 125 ALA E CA 1
ATOM 647 C C . ALA A 1 89 ? 12.368 -11.322 6.634 1.00 13.90 125 ALA E C 1
ATOM 648 O O . ALA A 1 89 ? 11.662 -10.530 7.270 1.00 13.56 125 ALA E O 1
ATOM 650 N N . ASN A 1 90 ? 12.267 -12.631 6.647 1.00 14.37 129 ASN E N 1
ATOM 651 C CA . ASN A 1 90 ? 11.268 -13.342 7.505 1.00 14.88 129 ASN E CA 1
ATOM 652 C C . ASN A 1 90 ? 12.021 -13.716 8.802 1.00 14.92 129 ASN E C 1
ATOM 653 O O . ASN A 1 90 ? 13.260 -13.998 8.786 1.00 13.65 129 ASN E O 1
ATOM 658 N N . ALA A 1 91 ? 11.282 -13.703 9.879 1.00 11.73 130 ALA E N 1
ATOM 659 C CA . ALA A 1 91 ? 11.930 -14.051 11.175 1.00 13.24 130 ALA E CA 1
ATOM 660 C C . ALA A 1 91 ? 12.016 -15.591 11.250 1.00 11.80 130 ALA E C 1
ATOM 661 O O . ALA A 1 91 ? 11.236 -16.286 10.569 1.00 11.91 130 ALA E O 1
ATOM 663 N N . THR A 1 92 ? 12.937 -16.046 12.047 1.00 9.70 131 THR E N 1
ATOM 664 C CA . THR A 1 92 ? 13.110 -17.480 12.340 1.00 11.49 131 THR E CA 1
ATOM 665 C C . THR A 1 92 ? 13.252 -17.548 13.875 1.00 10.32 131 THR E C 1
ATOM 666 O O . THR A 1 92 ? 13.746 -16.550 14.417 1.00 9.54 131 THR E O 1
ATOM 670 N N . VAL A 1 93 ? 12.856 -18.649 14.501 1.00 8.22 132 VAL E N 1
ATOM 671 C CA . VAL A 1 93 ? 13.018 -18.740 15.973 1.00 9.07 132 VAL E CA 1
ATOM 672 C C . VAL A 1 93 ? 14.537 -18.683 16.199 1.00 8.94 132 VAL E C 1
ATOM 673 O O . VAL A 1 93 ? 15.237 -19.317 15.383 1.00 6.85 132 VAL E O 1
ATOM 677 N N . GLY A 1 94 ? 14.946 -17.995 17.256 1.00 8.30 133 GLY E N 1
ATOM 678 C CA . GLY A 1 94 ? 16.393 -17.915 17.535 1.00 8.32 133 GLY E CA 1
ATOM 679 C C . GLY A 1 94 ? 17.093 -16.702 16.889 1.00 5.99 133 GLY E C 1
ATOM 680 O O . GLY A 1 94 ? 18.246 -16.446 17.275 1.00 6.50 133 GLY E O 1
ATOM 681 N N . MET A 1 95 ? 16.380 -16.027 16.006 1.00 6.44 134 MET E N 1
ATOM 682 C CA . MET A 1 95 ? 17.003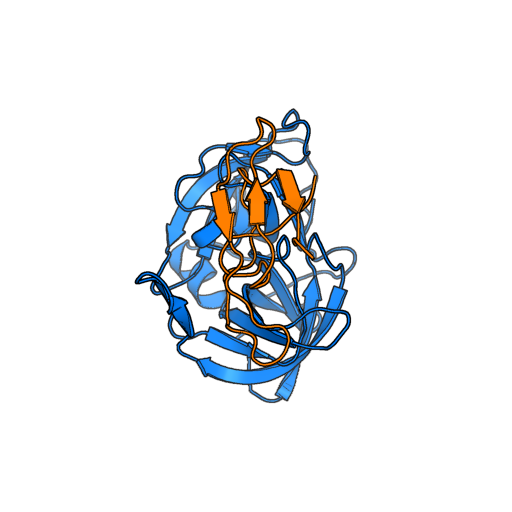 -14.834 15.373 1.00 8.19 134 MET E CA 1
ATOM 683 C C . MET A 1 95 ? 17.248 -13.733 16.422 1.00 7.99 134 MET E C 1
ATOM 684 O O . MET A 1 95 ? 16.341 -13.428 17.227 1.00 7.44 134 MET E O 1
ATOM 689 N N . ALA A 1 96 ? 18.458 -13.191 16.372 1.00 7.06 135 ALA E N 1
ATOM 690 C CA . ALA A 1 96 ? 18.882 -12.085 17.258 1.00 6.73 135 ALA E CA 1
ATOM 691 C C . ALA A 1 96 ? 18.267 -10.831 16.621 1.00 9.47 135 ALA E C 1
ATOM 692 O O . ALA A 1 96 ? 18.464 -10.598 15.396 1.00 9.85 135 ALA E O 1
ATOM 694 N N . VAL A 1 97 ? 17.506 -10.059 17.402 1.00 7.72 136 VAL E N 1
ATOM 695 C CA . VAL A 1 97 ? 16.817 -8.897 16.850 1.00 6.50 136 VAL E CA 1
ATOM 696 C C . VAL A 1 97 ? 16.933 -7.705 17.813 1.00 7.81 136 VAL E C 1
ATOM 697 O O . VAL A 1 97 ? 17.227 -7.838 19.018 1.00 7.74 136 VAL E O 1
ATOM 701 N N . THR A 1 98 ? 16.726 -6.550 17.204 1.00 6.91 137 THR E N 1
ATOM 702 C CA . THR A 1 98 ? 16.770 -5.277 17.986 1.00 5.75 137 THR E CA 1
ATOM 703 C C . THR A 1 98 ? 15.506 -4.513 17.534 1.00 6.96 137 THR E C 1
ATOM 704 O O . THR A 1 98 ? 15.159 -4.525 16.334 1.00 6.69 137 THR E O 1
ATOM 708 N N . ARG A 1 99 ? 14.961 -3.774 18.468 1.00 5.43 138 ARG E N 1
ATOM 709 C CA . ARG A 1 99 ? 13.785 -2.938 18.246 1.00 6.72 138 ARG E CA 1
ATOM 710 C C . ARG A 1 99 ? 14.230 -1.511 18.709 1.00 7.86 138 ARG E C 1
ATOM 711 O O . ARG A 1 99 ? 15.087 -1.369 19.593 1.00 7.89 138 ARG E O 1
ATOM 719 N N . ARG A 1 100 ? 13.673 -0.529 18.048 1.00 6.75 139 ARG E N 1
ATOM 720 C CA . ARG A 1 100 ? 13.896 0.869 18.364 1.00 6.98 139 ARG E CA 1
ATOM 721 C C . ARG A 1 100 ? 12.481 1.488 18.436 1.00 4.73 139 ARG E C 1
ATOM 722 O O . ARG A 1 100 ? 11.620 1.247 17.526 1.00 4.94 139 ARG E O 1
ATOM 730 N N . GLY A 1 101 ? 12.286 2.324 19.450 1.00 3.14 140 GLY E N 1
ATOM 731 C CA . GLY A 1 101 ? 10.966 3.003 19.591 1.00 3.88 140 GLY E CA 1
ATOM 732 C C . GLY A 1 101 ? 11.127 4.362 20.271 1.00 6.86 140 GLY E C 1
ATOM 733 O O . GLY A 1 101 ? 12.187 4.618 20.904 1.00 6.30 140 GLY E O 1
ATOM 734 N N . SER A 1 102 ? 10.098 5.188 20.091 1.00 6.68 141 SER E N 1
ATOM 735 C CA . SER A 1 102 ? 10.159 6.583 20.620 1.00 8.40 141 SER E CA 1
ATOM 736 C C . SER A 1 102 ? 10.000 6.728 22.128 1.00 9.96 141 SER E C 1
ATOM 737 O O . SER A 1 102 ? 10.200 7.859 22.655 1.00 9.16 141 SER E O 1
ATOM 740 N N . THR A 1 103 ? 9.636 5.626 22.796 1.00 8.35 142 THR E N 1
ATOM 741 C CA . THR A 1 103 ? 9.514 5.691 24.269 1.00 7.33 142 THR E CA 1
ATOM 742 C C . THR A 1 103 ? 10.765 5.149 24.954 1.00 7.07 142 THR E C 1
ATOM 743 O O . THR A 1 103 ? 11.375 5.826 25.798 1.00 5.54 142 THR E O 1
ATOM 747 N N . THR A 1 104 ? 11.131 3.918 24.580 1.00 5.59 143 THR E N 1
ATOM 748 C CA . THR A 1 104 ? 12.274 3.227 25.192 1.00 3.95 143 THR E CA 1
ATOM 749 C C . THR A 1 104 ? 13.613 3.228 24.503 1.00 6.25 143 THR E C 1
ATOM 750 O O . THR A 1 104 ? 14.553 2.811 25.216 1.00 8.10 143 THR E O 1
ATOM 754 N N . GLY A 1 105 ? 13.718 3.693 23.262 1.00 6.10 156 GLY E N 1
ATOM 755 C CA . GLY A 1 105 ? 15.022 3.682 22.570 1.00 6.43 156 GLY E CA 1
ATOM 756 C C . GLY A 1 105 ? 15.225 2.289 21.966 1.00 6.53 156 GLY E C 1
ATOM 757 O O . GLY A 1 105 ? 14.258 1.663 21.524 1.00 5.61 156 GLY E O 1
ATOM 758 N N . THR A 1 106 ? 16.434 1.795 21.999 1.00 7.53 157 THR E N 1
ATOM 759 C CA . THR A 1 106 ? 16.882 0.531 21.410 1.00 8.09 157 THR E CA 1
ATOM 760 C C . THR A 1 106 ? 17.122 -0.573 22.427 1.00 8.85 157 THR E C 1
ATOM 761 O O . THR A 1 106 ? 17.887 -0.329 23.381 1.00 5.72 157 THR E O 1
ATOM 765 N N . HIS A 1 107 ? 16.449 -1.694 22.202 1.00 7.64 158 HIS E N 1
ATOM 766 C CA . HIS A 1 107 ? 16.529 -2.880 23.113 1.00 7.41 158 HIS E CA 1
ATOM 767 C C . HIS A 1 107 ? 16.668 -4.124 22.216 1.00 8.08 158 HIS E C 1
ATOM 768 O O . HIS A 1 107 ? 16.148 -4.081 21.082 1.00 4.77 158 HIS E O 1
ATOM 775 N N . SER A 1 108 ? 17.370 -5.123 22.721 1.00 4.55 159 SER E N 1
ATOM 776 C CA . SER A 1 108 ? 17.653 -6.353 21.999 1.00 6.48 159 SER E CA 1
ATOM 777 C C . SER A 1 108 ? 17.058 -7.593 22.657 1.00 7.79 159 SER E C 1
ATOM 778 O O . SER A 1 108 ? 16.696 -7.570 23.844 1.00 8.65 159 SER E O 1
ATOM 781 N N . GLY A 1 109 ? 16.928 -8.629 21.838 1.00 7.72 160 GLY E N 1
ATOM 782 C CA . GLY A 1 109 ? 16.369 -9.903 22.263 1.00 8.91 160 GLY E CA 1
ATOM 783 C C . GLY A 1 109 ? 16.372 -10.900 21.105 1.00 8.50 160 GLY E C 1
ATOM 784 O O . GLY A 1 109 ? 17.219 -10.752 20.190 1.00 7.22 160 GLY E O 1
ATOM 785 N N . SER A 1 110 ? 15.448 -11.858 21.199 1.00 7.38 161 SER E N 1
ATOM 786 C CA . SER A 1 110 ? 15.400 -12.898 20.161 1.00 8.00 161 SER E CA 1
ATOM 787 C C . SER A 1 110 ? 13.942 -13.241 19.846 1.00 6.43 161 SER E C 1
ATOM 788 O O . SER A 1 110 ? 13.110 -12.939 20.679 1.00 6.85 161 SER E O 1
ATOM 791 N N . VAL A 1 111 ? 13.823 -13.881 18.674 1.00 5.65 162 VAL E N 1
ATOM 792 C CA . VAL A 1 111 ? 12.476 -14.359 18.296 1.00 4.47 162 VAL E CA 1
ATOM 793 C C . VAL A 1 111 ? 12.327 -15.712 18.993 1.00 7.32 162 VAL E C 1
ATOM 794 O O . VAL A 1 111 ? 13.171 -16.631 18.828 1.00 7.21 162 VAL E O 1
ATOM 798 N N . THR A 1 112 ? 11.255 -15.838 19.739 1.00 7.61 163 THR E N 1
ATOM 799 C CA . THR A 1 112 ? 10.929 -17.034 20.508 1.00 9.80 163 THR E CA 1
ATOM 800 C C . THR A 1 112 ? 9.762 -17.854 19.952 1.00 11.38 163 THR E C 1
ATOM 801 O O . THR A 1 112 ? 9.673 -19.014 20.422 1.00 13.41 163 THR E O 1
ATOM 805 N N . ALA A 1 113 ? 8.936 -17.340 19.058 1.00 9.74 164 ALA E N 1
ATOM 806 C CA . ALA A 1 113 ? 7.832 -18.065 18.447 1.00 9.55 164 ALA E CA 1
ATOM 807 C C . ALA A 1 113 ? 7.364 -17.311 17.189 1.00 11.40 164 ALA E C 1
ATOM 808 O O . ALA A 1 113 ? 7.543 -16.082 17.112 1.00 9.93 164 ALA E O 1
ATOM 810 N N . LEU A 1 114 ? 6.809 -18.088 16.262 1.00 7.85 165 LEU E N 1
ATOM 811 C CA . LEU A 1 114 ? 6.286 -17.536 15.035 1.00 10.86 165 LEU E CA 1
ATOM 812 C C . LEU A 1 114 ? 4.765 -17.807 15.007 1.00 10.76 165 LEU E C 1
ATOM 813 O O . LEU A 1 114 ? 4.321 -18.717 15.693 1.00 10.19 165 LEU E O 1
ATOM 818 N N . ASN A 1 115 ? 4.083 -17.007 14.234 1.00 10.85 166 ASN E N 1
ATOM 819 C CA . ASN A 1 115 ? 2.640 -17.197 14.011 1.00 12.28 166 ASN E CA 1
ATOM 820 C C . ASN A 1 115 ? 1.779 -17.132 15.236 1.00 13.29 166 ASN E C 1
ATOM 821 O O . ASN A 1 115 ? 0.796 -17.877 15.262 1.00 13.83 166 ASN E O 1
ATOM 826 N N . ALA A 1 116 ? 2.088 -16.239 16.161 1.00 13.11 167 ALA E N 1
ATOM 827 C CA . ALA A 1 116 ? 1.297 -16.119 17.386 1.00 10.71 167 ALA E CA 1
ATOM 828 C C . ALA A 1 116 ? 0.026 -15.324 17.109 1.00 12.20 167 ALA E C 1
ATOM 829 O O . ALA A 1 116 ? -0.082 -14.424 16.267 1.00 12.50 167 ALA E O 1
ATOM 831 N N . THR A 1 117 ? -0.998 -15.754 17.825 1.00 11.91 168 THR E N 1
ATOM 832 C CA . THR A 1 117 ? -2.339 -15.140 17.838 1.00 12.15 168 THR E CA 1
ATOM 833 C C . THR A 1 117 ? -2.334 -14.310 19.134 1.00 10.80 168 THR E C 1
ATOM 834 O O . THR A 1 117 ? -1.849 -14.854 20.153 1.00 11.33 168 THR E O 1
ATOM 838 N N . VAL A 1 118 ? -2.770 -13.082 19.072 1.00 10.62 169 VAL E N 1
ATOM 839 C CA . VAL A 1 118 ? -2.759 -12.200 20.250 1.00 10.79 169 VAL E CA 1
ATOM 840 C C . VAL A 1 118 ? -4.133 -11.492 20.328 1.00 10.68 169 VAL E C 1
ATOM 841 O O . VAL A 1 118 ? -4.625 -10.890 19.377 1.00 8.93 169 VAL E O 1
ATOM 845 N N . ASN A 1 119 ? -4.661 -11.632 21.523 1.00 10.27 170 ASN E N 1
ATOM 846 C CA . ASN A 1 119 ? -5.968 -11.018 21.845 1.00 12.69 170 ASN E CA 1
ATOM 847 C C . ASN A 1 119 ? -5.700 -9.765 22.660 1.00 13.29 170 ASN E C 1
ATOM 848 O O . ASN A 1 119 ? -5.261 -9.957 23.805 1.00 16.19 170 ASN E O 1
ATOM 853 N N . TYR A 1 120 ? -5.939 -8.603 22.149 1.00 12.74 171 TYR E N 1
ATOM 854 C CA . TYR A 1 120 ? -5.719 -7.346 22.829 1.00 15.36 171 TYR E CA 1
ATOM 855 C C . TYR A 1 120 ? -6.938 -6.973 23.681 1.00 18.34 171 TYR E C 1
ATOM 856 O O . TYR A 1 120 ? -6.833 -5.981 24.431 1.00 18.06 171 TYR E O 1
ATOM 865 N N . GLY A 1 121 ? -7.969 -7.786 23.502 1.00 18.65 172 GLY E N 1
ATOM 866 C CA . GLY A 1 121 ? -9.214 -7.524 24.277 1.00 19.83 172 GLY E CA 1
ATOM 867 C C . GLY A 1 121 ? -10.101 -6.624 23.439 1.00 18.47 172 GLY E C 1
ATOM 868 O O . GLY A 1 121 ? -9.641 -6.066 22.433 1.00 19.95 172 GLY E O 1
ATOM 869 N N . GLY A 1 122 ? -11.358 -6.525 23.817 1.00 19.28 173 GLY E N 1
ATOM 870 C CA . GLY A 1 122 ? -12.337 -5.673 23.131 1.00 19.27 173 GLY E CA 1
ATOM 871 C C . GLY A 1 122 ? -12.660 -6.048 21.684 1.00 20.75 173 GLY E C 1
ATOM 872 O O . GLY A 1 122 ? -13.160 -5.182 20.920 1.00 21.89 173 GLY E O 1
ATOM 873 N N . GLY A 1 123 ? -12.412 -7.293 21.296 1.00 20.11 174 GLY E N 1
ATOM 874 C CA . GLY A 1 123 ? -12.687 -7.707 19.912 1.00 20.04 174 GLY E CA 1
ATOM 875 C C . GLY A 1 123 ? -11.506 -7.444 18.982 1.00 19.01 174 GLY E C 1
ATOM 876 O O . GLY A 1 123 ? -11.687 -7.592 17.769 1.00 19.15 174 GLY E O 1
ATOM 877 N N . ASP A 1 124 ? -10.358 -7.065 19.546 1.00 18.31 175 ASP E N 1
ATOM 878 C CA . ASP A 1 124 ? -9.196 -6.804 18.679 1.00 14.76 175 ASP E CA 1
ATOM 879 C C . ASP A 1 124 ? -8.274 -8.016 18.802 1.00 13.51 175 ASP E C 1
ATOM 880 O O . ASP A 1 124 ? -7.654 -8.117 19.843 1.00 14.10 175 ASP E O 1
ATOM 885 N N . VAL A 1 125 ? -8.256 -8.820 17.756 1.00 12.58 176 VAL E N 1
ATOM 886 C CA . VAL A 1 125 ? -7.383 -10.017 17.758 1.00 12.24 176 VAL E CA 1
ATOM 887 C C . VAL A 1 125 ? -6.480 -9.902 16.530 1.00 10.93 176 VAL E C 1
ATOM 888 O O . VAL A 1 125 ? -7.037 -9.467 15.513 1.00 8.22 176 VAL E O 1
ATOM 892 N N . VAL A 1 126 ? -5.198 -10.231 16.663 1.00 12.05 177 VAL E N 1
ATOM 893 C CA . VAL A 1 126 ? -4.261 -10.190 15.506 1.00 8.98 177 VAL E CA 1
ATOM 894 C C . VAL A 1 126 ? -3.658 -11.609 15.391 1.00 9.29 177 VAL E C 1
ATOM 895 O O . VAL A 1 126 ? -3.478 -12.338 16.393 1.00 8.80 177 VAL E O 1
ATOM 899 N N . TYR A 1 127 ? -3.313 -11.972 14.167 1.00 8.38 178 TYR E N 1
ATOM 900 C CA . TYR A 1 127 ? -2.773 -13.311 13.864 1.00 7.18 178 TYR E CA 1
ATOM 901 C C . TYR A 1 127 ? -1.434 -13.177 13.157 1.00 8.69 178 TYR E C 1
ATOM 902 O O . TYR A 1 127 ? -1.147 -12.100 12.589 1.00 8.15 178 TYR E O 1
ATOM 911 N N . GLY A 1 128 ? -0.693 -14.273 13.144 1.00 8.33 179 GLY E N 1
ATOM 912 C CA . GLY A 1 128 ? 0.597 -14.319 12.471 1.00 8.66 179 GLY E CA 1
ATOM 913 C C . GLY A 1 128 ? 1.690 -13.457 13.060 1.00 9.26 179 GLY E C 1
ATOM 914 O O . GLY A 1 128 ? 2.623 -13.122 12.322 1.00 9.09 179 GLY E O 1
ATOM 915 N N . MET A 1 129 ? 1.647 -13.143 14.341 1.00 10.14 180 MET E N 1
ATOM 916 C CA . MET A 1 129 ? 2.639 -12.302 14.988 1.00 9.14 180 MET E CA 1
ATOM 917 C C . MET A 1 129 ? 3.925 -13.066 15.320 1.00 11.44 180 MET E C 1
ATOM 918 O O . MET A 1 129 ? 4.000 -14.299 15.538 1.00 9.49 180 MET E O 1
ATOM 923 N N . ILE A 1 130 ? 4.964 -12.225 15.347 1.00 7.67 181 ILE E N 1
ATOM 924 C CA . ILE A 1 130 ? 6.290 -12.702 15.737 1.00 6.93 181 ILE E CA 1
ATOM 925 C C . ILE A 1 130 ? 6.315 -12.376 17.266 1.00 8.24 181 ILE E C 1
ATOM 926 O O . ILE A 1 130 ? 6.075 -11.232 17.635 1.00 7.85 181 ILE E O 1
ATOM 931 N N . ARG A 1 131 ? 6.620 -13.383 18.036 1.00 8.38 182 ARG E N 1
ATOM 932 C CA . ARG A 1 131 ? 6.781 -13.288 19.493 1.00 5.68 182 ARG E CA 1
ATOM 933 C C . ARG A 1 131 ? 8.247 -13.140 19.874 1.00 7.05 182 ARG E C 1
ATOM 934 O O . ARG A 1 131 ? 9.131 -13.904 19.371 1.00 8.17 182 ARG E O 1
ATOM 942 N N . THR A 1 132 ? 8.574 -12.216 20.746 1.00 4.14 183 THR E N 1
ATOM 943 C CA . THR A 1 132 ? 9.975 -12.070 21.188 1.00 4.73 183 THR E CA 1
ATOM 944 C C . THR A 1 132 ? 10.064 -11.806 22.687 1.00 3.74 183 THR E C 1
ATOM 945 O O . THR A 1 132 ? 9.057 -11.489 23.324 1.00 5.79 183 THR E O 1
ATOM 949 N N . ASN A 1 133 ? 11.281 -11.821 23.149 1.00 5.33 184 ASN E N 1
ATOM 950 C CA . ASN A 1 133 ? 11.553 -11.499 24.574 1.00 6.45 184 ASN E CA 1
ATOM 951 C C . ASN A 1 133 ? 12.171 -10.105 24.637 1.00 6.57 184 ASN E C 1
ATOM 952 O O . ASN A 1 133 ? 12.930 -9.781 25.547 1.00 8.97 184 ASN E O 1
ATOM 957 N N . VAL A 1 134 ? 11.928 -9.249 23.665 1.00 7.17 185 VAL E N 1
ATOM 958 C CA . VAL A 1 134 ? 12.417 -7.855 23.705 1.00 5.70 185 VAL E CA 1
ATOM 959 C C . VAL A 1 134 ? 11.324 -7.048 24.471 1.00 4.07 185 VAL E C 1
ATOM 960 O O . VAL A 1 134 ? 10.092 -7.300 24.242 1.00 4.22 185 VAL E O 1
ATOM 964 N N . CYS A 1 135 ? 11.695 -6.106 25.316 1.00 2.00 189 CYS E N 1
ATOM 965 C CA . CYS A 1 135 ? 10.670 -5.297 26.043 1.00 3.87 189 CYS E CA 1
ATOM 966 C C . CYS A 1 135 ? 10.203 -4.108 25.183 1.00 4.66 189 CYS E C 1
ATOM 967 O O . CYS A 1 135 ? 10.945 -3.759 24.237 1.00 6.41 189 CYS E O 1
ATOM 970 N N . ALA A 1 136 ? 9.068 -3.497 25.488 1.00 3.39 190 ALA E N 1
ATOM 971 C CA . ALA A 1 136 ? 8.622 -2.280 24.798 1.00 5.91 190 ALA E CA 1
ATOM 972 C C . ALA A 1 136 ? 7.571 -1.631 25.728 1.00 6.05 190 ALA E C 1
ATOM 973 O O . ALA A 1 136 ? 7.016 -2.337 26.596 1.00 6.09 190 ALA E O 1
ATOM 975 N N . GLU A 1 137 ? 7.306 -0.368 25.520 1.00 4.31 191 GLU E N 1
ATOM 976 C CA . GLU A 1 137 ? 6.294 0.353 26.354 1.00 6.00 191 GLU E CA 1
ATOM 977 C C . GLU A 1 137 ? 5.450 1.232 25.451 1.00 6.33 191 GLU E C 1
ATOM 978 O O . GLU A 1 137 ? 5.799 1.398 24.265 1.00 6.59 191 GLU E O 1
ATOM 984 N N . PRO A 1 138 ? 4.344 1.736 25.979 1.00 5.16 192 PRO E N 1
ATOM 985 C CA . PRO A 1 138 ? 3.423 2.566 25.208 1.00 4.98 192 PRO E 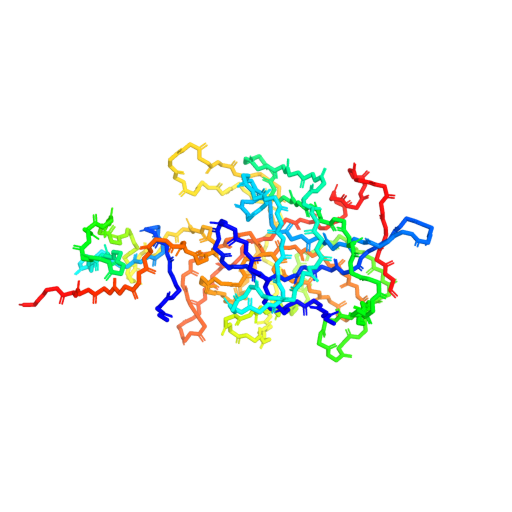CA 1
ATOM 986 C C . PRO A 1 138 ? 4.229 3.693 24.547 1.00 3.36 192 PRO E C 1
ATOM 987 O O . PRO A 1 138 ? 5.102 4.277 25.196 1.00 5.35 192 PRO E O 1
ATOM 991 N N . GLY A 1 139 ? 3.894 3.943 23.308 1.00 3.21 193 GLY E N 1
ATOM 992 C CA . GLY A 1 139 ? 4.655 4.963 22.518 1.00 5.55 193 GLY E CA 1
ATOM 993 C C . GLY A 1 139 ? 5.552 4.226 21.497 1.00 6.27 193 GLY E C 1
ATOM 994 O O . GLY A 1 139 ? 5.843 4.769 20.415 1.00 8.37 193 GLY E O 1
ATOM 995 N N . ASP A 1 140 ? 5.990 3.029 21.853 1.00 6.49 194 ASP E N 1
ATOM 996 C CA . ASP A 1 140 ? 6.849 2.181 20.990 1.00 7.12 194 ASP E CA 1
ATOM 997 C C . ASP A 1 140 ? 6.160 1.555 19.776 1.00 5.80 194 ASP E C 1
ATOM 998 O O . ASP A 1 140 ? 6.860 1.068 18.824 1.00 4.76 194 ASP E O 1
ATOM 1003 N N . SER A 1 141 ? 4.838 1.521 19.818 1.00 4.23 195 SER E N 1
ATOM 1004 C CA . SER A 1 141 ? 4.058 0.954 18.701 1.00 5.48 195 SER E CA 1
ATOM 1005 C C . SER A 1 141 ? 4.528 1.458 17.305 1.00 7.17 195 SER E C 1
ATOM 1006 O O . SER A 1 141 ? 4.810 2.657 17.147 1.00 4.85 195 SER E O 1
ATOM 1009 N N . GLY A 1 142 ? 4.590 0.513 16.366 1.00 6.34 196 GLY E N 1
ATOM 1010 C CA . GLY A 1 142 ? 4.962 0.825 15.001 1.00 6.89 196 GLY E CA 1
ATOM 1011 C C . GLY A 1 142 ? 6.479 0.815 14.761 1.00 6.58 196 GLY E C 1
ATOM 1012 O O . GLY A 1 142 ? 6.861 0.784 13.561 1.00 8.01 196 GLY E O 1
ATOM 1013 N N . GLY A 1 143 ? 7.256 0.879 15.820 1.00 4.72 197 GLY E N 1
ATOM 1014 C CA . GLY A 1 143 ? 8.726 0.898 15.695 1.00 6.14 197 GLY E CA 1
ATOM 1015 C C . GLY A 1 143 ? 9.251 -0.374 15.028 1.00 7.83 197 GLY E C 1
ATOM 1016 O O . GLY A 1 143 ? 8.635 -1.458 15.097 1.00 6.75 197 GLY E O 1
ATOM 1017 N N . PRO A 1 144 ? 10.428 -0.240 14.416 1.00 6.45 198 PRO E N 1
ATOM 1018 C CA . PRO A 1 144 ? 11.033 -1.358 13.702 1.00 6.69 198 PRO E CA 1
ATOM 1019 C C . PRO A 1 144 ? 11.669 -2.440 14.567 1.00 8.72 198 PRO E C 1
ATOM 1020 O O . PRO A 1 144 ? 12.229 -2.110 15.648 1.00 7.85 198 PRO E O 1
ATOM 1024 N N . LEU A 1 145 ? 11.595 -3.636 13.992 1.00 6.77 199 LEU E N 1
ATOM 1025 C CA . LEU A 1 145 ? 12.286 -4.782 14.624 1.00 8.05 199 LEU E CA 1
ATOM 1026 C C . LEU A 1 145 ? 13.300 -5.139 13.502 1.00 7.10 199 LEU E C 1
ATOM 1027 O O . LEU A 1 145 ? 12.774 -5.293 12.401 1.00 5.67 199 LEU E O 1
ATOM 1032 N N . TYR A 1 146 ? 14.577 -5.198 13.836 1.00 6.49 200 TYR E N 1
ATOM 1033 C CA . TYR A 1 146 ? 15.512 -5.541 12.755 1.00 7.60 200 TYR E CA 1
ATOM 1034 C C . TYR A 1 146 ? 16.595 -6.470 13.253 1.00 7.89 200 TYR E C 1
ATOM 1035 O O . TYR A 1 146 ? 16.804 -6.722 14.455 1.00 7.85 200 TYR E O 1
ATOM 1044 N N . SER A 1 147 ? 17.248 -7.029 12.222 1.00 9.57 201 SER E N 1
ATOM 1045 C CA . SER A 1 147 ? 18.370 -7.989 12.479 1.00 11.63 201 SER E CA 1
ATOM 1046 C C . SER A 1 147 ? 19.517 -7.571 11.579 1.00 12.17 201 SER E C 1
ATOM 1047 O O . SER A 1 147 ? 19.441 -7.812 10.354 1.00 11.51 201 SER E O 1
ATOM 1050 N N . GLY A 1 148 ? 20.488 -6.898 12.162 1.00 13.90 202 GLY E N 1
ATOM 1051 C CA . GLY A 1 148 ? 21.597 -6.367 11.293 1.00 15.56 202 GLY E CA 1
ATOM 1052 C C . GLY A 1 148 ? 20.989 -5.331 10.332 1.00 16.48 202 GLY E C 1
ATOM 1053 O O . GLY A 1 148 ? 20.368 -4.316 10.739 1.00 16.77 202 GLY E O 1
ATOM 1054 N N . THR A 1 149 ? 21.166 -5.567 9.029 1.00 15.88 207 THR E N 1
ATOM 1055 C CA . THR A 1 149 ? 20.642 -4.613 8.017 1.00 14.71 207 THR E CA 1
ATOM 1056 C C . THR A 1 149 ? 19.313 -5.084 7.449 1.00 13.04 207 THR E C 1
ATOM 1057 O O . THR A 1 149 ? 18.839 -4.467 6.484 1.00 9.93 207 THR E O 1
ATOM 1061 N N . ARG A 1 150 ? 18.743 -6.145 8.032 1.00 10.79 208 ARG E N 1
ATOM 1062 C CA . ARG A 1 150 ? 17.451 -6.644 7.526 1.00 12.44 208 ARG E CA 1
ATOM 1063 C C . ARG A 1 150 ? 16.264 -6.139 8.374 1.00 11.09 208 ARG E C 1
ATOM 1064 O O . ARG A 1 150 ? 16.326 -6.214 9.609 1.00 11.57 208 ARG E O 1
ATOM 1072 N N . ALA A 1 151 ? 15.250 -5.663 7.705 1.00 8.78 209 ALA E N 1
ATOM 1073 C CA . ALA A 1 151 ? 14.010 -5.188 8.322 1.00 9.56 209 ALA E CA 1
ATOM 1074 C C . ALA A 1 151 ? 13.187 -6.489 8.530 1.00 9.40 209 ALA E C 1
ATOM 1075 O O . ALA A 1 151 ? 13.033 -7.242 7.562 1.00 9.30 209 ALA E O 1
ATOM 1077 N N . ILE A 1 152 ? 12.690 -6.654 9.747 1.00 8.18 210 ILE E N 1
ATOM 1078 C CA . ILE A 1 152 ? 11.912 -7.839 10.120 1.00 7.45 210 ILE E CA 1
ATOM 1079 C C . ILE A 1 152 ? 10.463 -7.581 10.506 1.00 7.35 210 ILE E C 1
ATOM 1080 O O . ILE A 1 152 ? 9.586 -8.379 10.075 1.00 7.05 210 ILE E O 1
ATOM 1085 N N . GLY A 1 153 ? 10.197 -6.528 11.310 1.00 6.46 211 GLY E N 1
ATOM 1086 C CA . GLY A 1 153 ? 8.762 -6.348 11.735 1.00 5.62 211 GLY E CA 1
ATOM 1087 C C . GLY A 1 153 ? 8.475 -4.953 12.297 1.00 5.68 211 GLY E C 1
ATOM 1088 O O . GLY A 1 153 ? 9.396 -4.113 12.395 1.00 5.69 211 GLY E O 1
ATOM 1089 N N . LEU A 1 154 ? 7.213 -4.814 12.622 1.00 4.66 212 LEU E N 1
ATOM 1090 C CA . LEU A 1 154 ? 6.665 -3.537 13.158 1.00 6.48 212 LEU E CA 1
ATOM 1091 C C . LEU A 1 154 ? 6.091 -3.872 14.543 1.00 6.21 212 LEU E C 1
ATOM 1092 O O . LEU A 1 154 ? 5.314 -4.843 14.672 1.00 5.56 212 LEU E O 1
ATOM 1097 N N . THR A 1 155 ? 6.435 -3.061 15.525 1.00 6.20 213 THR E N 1
ATOM 1098 C CA . THR A 1 155 ? 5.966 -3.331 16.902 1.00 3.70 213 THR E CA 1
ATOM 1099 C C . THR A 1 155 ? 4.451 -3.261 16.923 1.00 6.17 213 THR E C 1
ATOM 1100 O O . THR A 1 155 ? 3.914 -2.211 16.532 1.00 5.51 213 THR E O 1
ATOM 1104 N N . SER A 1 156 ? 3.806 -4.310 17.392 1.00 5.81 214 SER E N 1
ATOM 1105 C CA . SER A 1 156 ? 2.344 -4.344 17.502 1.00 5.54 214 SER E CA 1
ATOM 1106 C C . SER A 1 156 ? 1.912 -4.215 18.980 1.00 8.38 214 SER E C 1
ATOM 1107 O O . SER A 1 156 ? 1.077 -3.313 19.307 1.00 10.96 214 SER E O 1
ATOM 1110 N N . GLY A 1 157 ? 2.408 -5.077 19.872 1.00 7.53 215 GLY E N 1
ATOM 1111 C CA . GLY A 1 157 ? 1.985 -4.996 21.276 1.00 7.16 215 GLY E CA 1
ATOM 1112 C C . GLY A 1 157 ? 2.860 -5.816 22.178 1.00 9.26 215 GLY E C 1
ATOM 1113 O O . GLY A 1 157 ? 3.750 -6.502 21.647 1.00 9.94 215 GLY E O 1
ATOM 1114 N N . GLY A 1 158 ? 2.574 -5.751 23.485 1.00 8.67 216 GLY E N 1
ATOM 1115 C CA . GLY A 1 158 ? 3.353 -6.513 24.445 1.00 10.68 216 GLY E CA 1
ATOM 1116 C C . GLY A 1 158 ? 2.876 -6.352 25.879 1.00 12.25 216 GLY E C 1
ATOM 1117 O O . GLY A 1 158 ? 1.934 -5.609 26.144 1.00 11.43 216 GLY E O 1
ATOM 1118 N N . SER A 1 159 ? 3.575 -7.026 26.750 1.00 10.92 217 SER E N 1
ATOM 1119 C CA . SER A 1 159 ? 3.241 -6.962 28.211 1.00 14.15 217 SER E CA 1
ATOM 1120 C C . SER A 1 159 ? 4.582 -6.772 28.886 1.00 13.93 217 SER E C 1
ATOM 1121 O O . SER A 1 159 ? 5.637 -7.146 28.299 1.00 14.63 217 SER E O 1
ATOM 1124 N N . GLY A 1 160 D 4.563 -6.158 30.055 1.00 12.81 219 GLY E N 1
ATOM 1125 C CA . GLY A 1 160 D 5.820 -5.940 30.795 1.00 13.10 219 GLY E CA 1
ATOM 1126 C C . GLY A 1 160 D 6.450 -4.596 30.388 1.00 12.26 219 GLY E C 1
ATOM 1127 O O . GLY A 1 160 D 5.707 -3.795 29.804 1.00 13.14 219 GLY E O 1
ATOM 1128 N N . ASN A 1 161 ? 7.712 -4.412 30.704 1.00 10.59 220 ASN E N 1
ATOM 1129 C CA . ASN A 1 161 ? 8.288 -3.074 30.377 1.00 12.03 220 ASN E CA 1
ATOM 1130 C C . ASN A 1 161 ? 9.774 -3.207 30.315 1.00 10.01 220 ASN E C 1
ATOM 1131 O O . ASN A 1 161 ? 10.253 -4.284 30.657 1.00 11.49 220 ASN E O 1
ATOM 1136 N N . CYS A 1 162 A 10.456 -2.134 29.928 1.00 10.73 220 CYS E N 1
ATOM 1137 C CA . CYS A 1 162 A 11.897 -2.172 29.779 1.00 10.48 220 CYS E CA 1
ATOM 1138 C C . CYS A 1 162 A 12.628 -2.087 31.107 1.00 14.67 220 CYS E C 1
ATOM 1139 O O . CYS A 1 162 A 13.874 -2.103 31.000 1.00 13.74 220 CYS E O 1
ATOM 1142 N N . SER A 1 163 ? 11.927 -2.066 32.204 1.00 14.49 221 SER E N 1
ATOM 1143 C CA . SER A 1 163 ? 12.638 -2.033 33.503 1.00 18.61 221 SER E CA 1
ATOM 1144 C C . SER A 1 163 ? 12.611 -3.468 34.031 1.00 19.68 221 SER E C 1
ATOM 1145 O O . SER A 1 163 ? 13.651 -3.947 34.539 1.00 22.32 221 SER E O 1
ATOM 1148 N N . SER A 1 164 ? 11.500 -4.167 33.930 1.00 21.10 222 SER E N 1
ATOM 1149 C CA . SER A 1 164 ? 11.388 -5.545 34.432 1.00 21.84 222 SER E CA 1
ATOM 1150 C C . SER A 1 164 ? 11.503 -6.645 33.368 1.00 22.27 222 SER E C 1
ATOM 1151 O O . SER A 1 164 ? 11.641 -7.820 33.831 1.00 24.72 222 SER E O 1
ATOM 1154 N N . GLY A 1 165 A 11.372 -6.309 32.109 1.00 18.16 222 GLY E N 1
ATOM 1155 C CA . GLY A 1 165 A 11.438 -7.390 31.092 1.00 15.30 222 GLY E CA 1
ATOM 1156 C C . GLY A 1 165 A 9.995 -7.491 30.549 1.00 13.75 222 GLY E C 1
ATOM 1157 O O . GLY A 1 165 A 9.056 -7.123 31.236 1.00 12.00 222 GLY E O 1
ATOM 1158 N N . GLY A 1 166 ? 9.886 -7.943 29.330 1.00 12.01 224 GLY E N 1
ATOM 1159 C CA . GLY A 1 166 ? 8.537 -8.099 28.734 1.00 12.97 224 GLY E CA 1
ATOM 1160 C C . GLY A 1 166 ? 8.606 -9.060 27.563 1.00 11.84 224 GLY E C 1
ATOM 1161 O O . GLY A 1 166 ? 9.676 -9.586 27.186 1.00 11.96 224 GLY E O 1
ATOM 1162 N N . THR A 1 167 ? 7.439 -9.220 26.996 1.00 11.29 225 THR E N 1
ATOM 1163 C CA . THR A 1 167 ? 7.242 -10.029 25.786 1.00 11.11 225 THR E CA 1
ATOM 1164 C C . THR A 1 167 ? 6.654 -9.059 24.740 1.00 10.90 225 THR E C 1
ATOM 1165 O O . THR A 1 167 ? 5.671 -8.366 25.123 1.00 10.98 225 THR E O 1
ATOM 1169 N N . THR A 1 168 ? 7.204 -9.028 23.551 1.00 7.60 226 THR E N 1
ATOM 1170 C CA . THR A 1 168 ? 6.686 -8.121 22.511 1.00 7.00 226 THR E CA 1
ATOM 1171 C C . THR A 1 168 ? 6.334 -8.864 21.233 1.00 6.08 226 THR E C 1
ATOM 1172 O O . THR A 1 168 ? 7.068 -9.763 20.763 1.00 7.92 226 THR E O 1
ATOM 1176 N N . PHE A 1 169 ? 5.190 -8.464 20.669 1.00 4.80 227 PHE E N 1
ATOM 1177 C CA . PHE A 1 169 ? 4.673 -9.025 19.435 1.00 6.41 227 PHE E CA 1
ATOM 1178 C C . PHE A 1 169 ? 4.885 -8.049 18.252 1.00 6.49 227 PHE E C 1
ATOM 1179 O O . PHE A 1 169 ? 4.662 -6.857 18.437 1.00 6.69 227 PHE E O 1
ATOM 1187 N N . PHE A 1 170 ? 5.270 -8.600 17.122 1.00 5.95 228 PHE E N 1
ATOM 1188 C CA . PHE A 1 170 ? 5.543 -7.842 15.899 1.00 7.88 228 PHE E CA 1
ATOM 1189 C C . PHE A 1 170 ? 4.841 -8.367 14.658 1.00 8.19 228 PHE E C 1
ATOM 1190 O O . PHE A 1 170 ? 4.719 -9.576 14.412 1.00 8.08 228 PHE E O 1
ATOM 1198 N N . GLN A 1 171 ? 4.363 -7.443 13.824 1.00 8.29 229 GLN E N 1
ATOM 1199 C CA . GLN A 1 171 ? 3.761 -7.794 12.533 1.00 7.82 229 GLN E CA 1
ATOM 1200 C C . GLN A 1 171 ? 4.931 -7.977 11.554 1.00 8.23 229 GLN E C 1
ATOM 1201 O O . GLN A 1 171 ? 5.714 -7.033 11.341 1.00 10.03 229 GLN E O 1
ATOM 1207 N N . PRO A 1 172 ? 5.080 -9.123 10.912 1.00 8.59 230 PRO E N 1
ATOM 1208 C CA . PRO A 1 172 ? 6.128 -9.331 9.902 1.00 6.35 230 PRO E CA 1
ATOM 1209 C C . PRO A 1 172 ? 6.000 -8.215 8.858 1.00 6.86 230 PRO E C 1
ATOM 1210 O O . PRO A 1 172 ? 4.889 -7.912 8.312 1.00 7.67 230 PRO E O 1
ATOM 1214 N N . VAL A 1 173 ? 7.103 -7.566 8.529 1.00 5.76 231 VAL E N 1
ATOM 1215 C CA . VAL A 1 173 ? 7.138 -6.452 7.584 1.00 7.48 231 VAL E CA 1
ATOM 1216 C C . VAL A 1 173 ? 6.911 -6.872 6.142 1.00 8.98 231 VAL E C 1
ATOM 1217 O O . VAL A 1 173 ? 6.332 -6.151 5.301 1.00 9.42 231 VAL E O 1
ATOM 1221 N N . THR A 1 174 ? 7.373 -8.101 5.850 1.00 11.18 232 THR E N 1
ATOM 1222 C CA . THR A 1 174 ? 7.222 -8.623 4.461 1.00 11.05 232 THR E CA 1
ATOM 1223 C C . THR A 1 174 ? 5.796 -8.557 3.982 1.00 10.84 232 THR E C 1
ATOM 1224 O O . THR A 1 174 ? 5.515 -8.221 2.812 1.00 10.40 232 THR E O 1
ATOM 1228 N N . GLU A 1 175 ? 4.860 -8.883 4.854 1.00 10.73 233 GLU E N 1
ATOM 1229 C CA . GLU A 1 175 ? 3.432 -8.888 4.584 1.00 10.66 233 GLU E CA 1
ATOM 1230 C C . GLU A 1 175 ? 2.959 -7.489 4.256 1.00 11.86 233 GLU E C 1
ATOM 1231 O O . GLU A 1 175 ? 2.127 -7.381 3.371 1.00 10.78 233 GLU E O 1
ATOM 1237 N N . ALA A 1 176 ? 3.406 -6.432 4.913 1.00 11.09 234 ALA E N 1
ATOM 1238 C CA . ALA A 1 176 ? 2.955 -5.071 4.593 1.00 9.74 234 ALA E CA 1
ATOM 1239 C C . ALA A 1 176 ? 3.623 -4.598 3.291 1.00 10.19 234 ALA E C 1
ATOM 1240 O O . ALA A 1 176 ? 3.018 -3.921 2.458 1.00 12.91 234 ALA E O 1
ATOM 1242 N N . LEU A 1 177 ? 4.893 -4.916 3.070 1.00 12.01 235 LEU E N 1
ATOM 1243 C CA . LEU A 1 177 ? 5.641 -4.524 1.875 1.00 12.02 235 LEU E CA 1
ATOM 1244 C C . LEU A 1 177 ? 4.917 -5.086 0.642 1.00 13.39 235 LEU E C 1
ATOM 1245 O O . LEU A 1 177 ? 4.762 -4.406 -0.369 1.00 12.33 235 LEU E O 1
ATOM 1250 N N . VAL A 1 178 ? 4.504 -6.340 0.744 1.00 14.21 236 VAL E N 1
ATOM 1251 C CA . VAL A 1 178 ? 3.795 -7.035 -0.351 1.00 15.82 236 VAL E CA 1
ATOM 1252 C C . VAL A 1 178 ? 2.386 -6.456 -0.569 1.00 15.10 236 VAL E C 1
ATOM 1253 O O . VAL A 1 178 ? 1.907 -6.293 -1.697 1.00 14.84 236 VAL E O 1
ATOM 1257 N N . ALA A 1 179 ? 1.722 -6.148 0.530 1.00 12.45 237 ALA E N 1
ATOM 1258 C CA . ALA A 1 179 ? 0.377 -5.598 0.474 1.00 14.26 237 ALA E CA 1
ATOM 1259 C C . ALA A 1 179 ? 0.404 -4.217 -0.192 1.00 13.84 237 ALA E C 1
ATOM 1260 O O . ALA A 1 179 ? -0.626 -3.905 -0.833 1.00 15.65 237 ALA E O 1
ATOM 1262 N N . TYR A 1 180 ? 1.462 -3.443 -0.028 1.00 12.45 238 TYR E N 1
ATOM 1263 C CA . TYR A 1 180 ? 1.415 -2.074 -0.637 1.00 13.30 238 TYR E CA 1
ATOM 1264 C C . TYR A 1 180 ? 2.271 -1.907 -1.882 1.00 14.53 238 TYR E C 1
ATOM 1265 O O . TYR A 1 180 ? 2.223 -0.848 -2.532 1.00 13.42 238 TYR E O 1
ATOM 1274 N N . GLY A 1 181 ? 3.063 -2.936 -2.189 1.00 14.61 239 GLY E N 1
ATOM 1275 C CA . GLY A 1 181 ? 3.960 -2.938 -3.328 1.00 13.83 239 GLY E CA 1
ATOM 1276 C C . GLY A 1 181 ? 5.095 -1.926 -3.133 1.00 14.34 239 GLY E C 1
ATOM 1277 O O . GLY A 1 181 ? 5.434 -1.213 -4.112 1.00 14.44 239 GLY E O 1
ATOM 1278 N N . VAL A 1 182 ? 5.681 -1.878 -1.944 1.00 11.69 240 VAL E N 1
ATOM 1279 C CA . VAL A 1 182 ? 6.766 -0.935 -1.649 1.00 11.26 240 VAL E CA 1
ATOM 1280 C C . VAL A 1 182 ? 7.966 -1.746 -1.140 1.00 10.16 240 VAL E C 1
ATOM 1281 O O . VAL A 1 182 ? 7.812 -2.930 -0.818 1.00 9.90 240 VAL E O 1
ATOM 1285 N N . SER A 1 183 ? 9.084 -1.075 -1.062 1.00 11.25 241 SER E N 1
ATOM 1286 C CA . SER A 1 183 ? 10.311 -1.690 -0.548 1.00 13.71 241 SER E CA 1
ATOM 1287 C C . SER A 1 183 ? 11.095 -0.742 0.369 1.00 13.51 241 SER E C 1
ATOM 1288 O O . SER A 1 183 ? 11.057 0.508 0.264 1.00 12.54 241 SER E O 1
ATOM 1291 N N . VAL A 1 184 ? 11.872 -1.424 1.230 1.00 12.32 242 VAL E N 1
ATOM 1292 C CA . VAL A 1 184 ? 12.763 -0.663 2.134 1.00 13.12 242 VAL E CA 1
ATOM 1293 C C . VAL A 1 184 ? 13.982 -0.261 1.280 1.00 14.50 242 VAL E C 1
ATOM 1294 O O . VAL A 1 184 ? 14.190 -0.921 0.218 1.00 15.50 242 VAL E O 1
ATOM 1298 N N . TYR A 1 185 ? 14.777 0.695 1.747 1.00 13.30 243 TYR E N 1
ATOM 1299 C CA . TYR A 1 185 ? 15.992 1.120 1.014 1.00 12.71 243 TYR E CA 1
ATOM 1300 C C . TYR A 1 185 ? 17.031 1.572 2.027 1.00 13.87 243 TYR E C 1
ATOM 1301 O O . TYR A 1 185 ? 18.232 1.741 1.649 1.00 13.67 243 TYR E O 1
ATOM 1311 N N . PRO B 2 1 ? 2.890 15.391 28.829 1.00 35.03 1 PRO I N 1
ATOM 1312 C CA . PRO B 2 1 ? 2.110 14.483 29.709 1.00 34.08 1 PRO I CA 1
ATOM 1313 C C . PRO B 2 1 ? 2.594 13.028 29.571 1.00 30.85 1 PRO I C 1
ATOM 1314 O O . PRO B 2 1 ? 3.553 12.742 28.829 1.00 32.38 1 PRO I O 1
ATOM 1318 N N . ILE B 2 2 ? 1.866 12.151 30.260 1.00 25.56 2 ILE I N 1
ATOM 1319 C CA . ILE B 2 2 ? 2.193 10.716 30.227 1.00 19.77 2 ILE I CA 1
ATOM 1320 C C . ILE B 2 2 ? 1.750 10.108 28.894 1.00 16.84 2 ILE I C 1
ATOM 1321 O O . ILE B 2 2 ? 0.927 10.692 28.172 1.00 17.24 2 ILE I O 1
ATOM 1326 N N . CYS B 2 3 ? 2.330 8.948 28.626 1.00 12.18 3 CYS I N 1
ATOM 1327 C CA . CYS B 2 3 ? 2.011 8.189 27.413 1.00 11.25 3 CYS I CA 1
ATOM 1328 C C . CYS B 2 3 ? 1.577 6.788 27.897 1.00 10.05 3 CYS I C 1
ATOM 1329 O O . CYS B 2 3 ? 2.475 6.037 28.292 1.00 9.34 3 CYS I O 1
ATOM 1332 N N . THR B 2 4 ? 0.308 6.510 27.809 1.00 9.11 4 THR I N 1
ATOM 1333 C CA . THR B 2 4 ? -0.218 5.187 28.183 1.00 9.57 4 THR I CA 1
ATOM 1334 C C . THR B 2 4 ? -1.533 4.963 27.473 1.00 8.74 4 THR I C 1
ATOM 1335 O O . THR B 2 4 ? -1.891 5.823 26.665 1.00 9.09 4 THR I O 1
ATOM 1339 N N . ASN B 2 5 ? -2.233 3.845 27.680 1.00 7.70 5 ASN I N 1
ATOM 1340 C CA . ASN B 2 5 ? -3.556 3.575 27.116 1.00 7.58 5 ASN I CA 1
ATOM 1341 C C . ASN B 2 5 ? -4.304 2.814 28.236 1.00 8.06 5 ASN I C 1
ATOM 1342 O O . ASN B 2 5 ? -3.623 2.392 29.206 1.00 6.80 5 ASN I O 1
ATOM 1347 N N . CYS B 2 6 ? -5.599 2.633 28.123 1.00 7.32 6 CYS I N 1
ATOM 1348 C CA . CYS B 2 6 ? -6.383 1.954 29.180 1.00 10.56 6 CYS I CA 1
ATOM 1349 C C . CYS B 2 6 ? -5.953 0.519 29.406 1.00 11.28 6 CYS I C 1
ATOM 1350 O O . CYS B 2 6 ? -5.973 -0.050 30.531 1.00 12.34 6 CYS I O 1
ATOM 1353 N N . CYS B 2 7 ? -5.488 -0.096 28.310 1.00 10.14 7 CYS I N 1
ATOM 1354 C CA . CYS B 2 7 ? -5.033 -1.521 28.407 1.00 8.64 7 CYS I CA 1
ATOM 1355 C C . CYS B 2 7 ? -3.772 -1.684 29.228 1.00 9.72 7 CYS I C 1
ATOM 1356 O O . CYS B 2 7 ? -3.626 -2.512 30.195 1.00 7.62 7 CYS I O 1
ATOM 1359 N N . ALA B 2 8 ? -2.773 -0.854 28.850 1.00 8.38 8 ALA I N 1
ATOM 1360 C CA . ALA B 2 8 ? -1.443 -0.864 29.457 1.00 9.09 8 ALA I CA 1
ATOM 1361 C C . ALA B 2 8 ? -1.341 -0.154 30.789 1.00 9.49 8 ALA I C 1
ATOM 1362 O O . ALA B 2 8 ? -0.354 -0.445 31.508 1.00 10.28 8 ALA I O 1
ATOM 1364 N N . GLY B 2 9 ? -2.263 0.743 31.106 1.00 10.02 9 GLY I N 1
ATOM 1365 C CA . GLY B 2 9 ? -2.197 1.463 32.413 1.00 10.73 9 GLY I CA 1
ATOM 1366 C C . GLY B 2 9 ? -2.448 0.398 33.501 1.00 12.46 9 GLY I C 1
ATOM 1367 O O . GLY B 2 9 ? -2.964 -0.663 33.167 1.00 11.86 9 GLY I O 1
ATOM 1368 N N . TYR B 2 10 ? -2.184 0.675 34.756 1.00 14.43 10 TYR I N 1
ATOM 1369 C CA . TYR B 2 10 ? -2.327 -0.264 35.872 1.00 17.20 10 TYR I CA 1
ATOM 1370 C C . TYR B 2 10 ? -3.642 -0.249 36.624 1.00 16.93 10 TYR I C 1
ATOM 1371 O O . TYR B 2 10 ? -4.174 0.841 36.885 1.00 15.63 10 TYR I O 1
ATOM 1380 N N . LYS B 2 11 ? -4.046 -1.446 36.962 1.00 17.39 11 LYS I N 1
ATOM 1381 C CA . LYS B 2 11 ? -5.268 -1.688 37.775 1.00 19.43 11 LYS I CA 1
ATOM 1382 C C . LYS B 2 11 ? -4.981 -0.868 39.052 1.00 17.74 11 LYS I C 1
ATOM 1383 O O . LYS B 2 11 ? -3.786 -0.957 39.471 1.00 17.71 11 LYS I O 1
ATOM 1389 N N . GLY B 2 12 ? -5.955 -0.162 39.592 1.00 16.56 12 GLY I N 1
ATOM 1390 C CA . GLY B 2 12 ? -5.560 0.633 40.820 1.00 17.21 12 GLY I CA 1
ATOM 1391 C C . GLY B 2 12 ? -5.164 2.063 40.439 1.00 17.32 12 GLY I C 1
ATOM 1392 O O . GLY B 2 12 ? -5.028 2.905 41.340 1.00 16.52 12 GLY I O 1
ATOM 1393 N N . CYS B 2 13 ? -5.067 2.345 39.124 1.00 15.79 13 CYS I N 1
ATOM 1394 C CA . CYS B 2 13 ? -4.740 3.745 38.733 1.00 13.44 13 CYS I CA 1
ATOM 1395 C C . CYS B 2 13 ? -5.881 4.228 37.826 1.00 13.69 13 CYS I C 1
ATOM 1396 O O . CYS B 2 13 ? -6.417 3.437 37.024 1.00 12.69 13 CYS I O 1
ATOM 1399 N N . ASN B 2 14 ? -6.183 5.495 38.012 1.00 11.85 14 ASN I N 1
ATOM 1400 C CA . ASN B 2 14 ? -7.266 6.127 37.184 1.00 12.67 14 ASN I CA 1
ATOM 1401 C C . ASN B 2 14 ? -6.511 7.048 36.202 1.00 9.37 14 ASN I C 1
ATOM 1402 O O . ASN B 2 14 ? -5.503 7.677 36.600 1.00 10.52 14 ASN I O 1
ATOM 1407 N N . TYR B 2 15 ? -7.012 7.118 35.015 1.00 9.76 15 TYR I N 1
ATOM 1408 C CA . TYR B 2 15 ? -6.357 7.974 33.950 1.00 8.97 15 TYR I CA 1
ATOM 140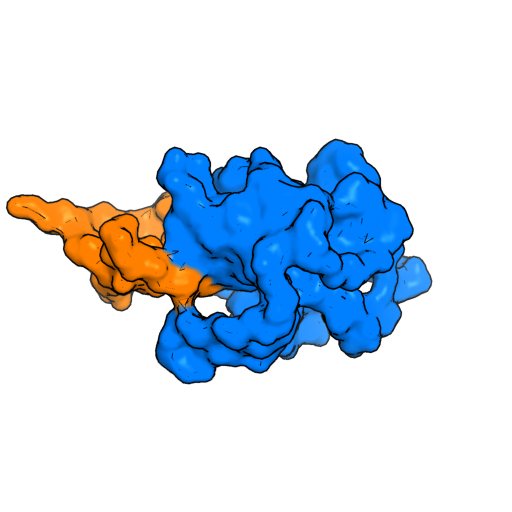9 C C . TYR B 2 15 ? -7.356 9.058 33.594 1.00 9.75 15 TYR I C 1
ATOM 1410 O O . TYR B 2 15 ? -8.554 8.741 33.410 1.00 9.48 15 TYR I O 1
ATOM 1419 N N . TYR B 2 16 ? -6.931 10.298 33.482 1.00 8.89 16 TYR I N 1
ATOM 1420 C CA . TYR B 2 16 ? -7.777 11.433 33.193 1.00 10.09 16 TYR I CA 1
ATOM 1421 C C . TYR B 2 16 ? -7.274 12.284 32.029 1.00 11.12 16 TYR I C 1
ATOM 1422 O O . TYR B 2 16 ? -6.056 12.288 31.802 1.00 10.63 16 TYR I O 1
ATOM 1431 N N . SER B 2 17 ? -8.217 12.974 31.437 1.00 10.77 17 SER I N 1
ATOM 1432 C CA . SER B 2 17 ? -7.918 13.926 30.327 1.00 12.70 17 SER I CA 1
ATOM 1433 C C . SER B 2 17 ? -7.337 15.209 30.943 1.00 13.30 17 SER I C 1
ATOM 1434 O O . SER B 2 17 ? -7.342 15.351 32.197 1.00 11.31 17 SER I O 1
ATOM 1437 N N . ALA B 2 18 ? -6.809 16.097 30.093 1.00 12.64 18 ALA I N 1
ATOM 1438 C CA . ALA B 2 18 ? -6.230 17.362 30.604 1.00 15.37 18 ALA I CA 1
ATOM 1439 C C . ALA B 2 18 ? -7.249 18.238 31.337 1.00 17.49 18 ALA I C 1
ATOM 1440 O O . ALA B 2 18 ? -6.898 19.064 32.221 1.00 17.79 18 ALA I O 1
ATOM 1442 N N . ASN B 2 19 ? -8.534 18.043 30.998 1.00 18.26 19 ASN I N 1
ATOM 1443 C CA . ASN B 2 19 ? -9.651 18.771 31.610 1.00 19.17 19 ASN I CA 1
ATOM 1444 C C . ASN B 2 19 ? -10.186 18.077 32.891 1.00 18.81 19 ASN I C 1
ATOM 1445 O O . ASN B 2 19 ? -11.190 18.579 33.435 1.00 18.19 19 ASN I O 1
ATOM 1450 N N . GLY B 2 20 ? -9.549 16.989 33.321 1.00 15.99 20 GLY I N 1
ATOM 1451 C CA . GLY B 2 20 ? -10.006 16.288 34.505 1.00 13.84 20 GLY I CA 1
ATOM 1452 C C . GLY B 2 20 ? -11.092 15.268 34.286 1.00 12.14 20 GLY I C 1
ATOM 1453 O O . GLY B 2 20 ? -11.653 14.818 35.314 1.00 13.26 20 GLY I O 1
ATOM 1454 N N . ALA B 2 21 ? -11.417 14.890 33.050 1.00 11.00 21 ALA I N 1
ATOM 1455 C CA . ALA B 2 21 ? -12.439 13.830 32.851 1.00 10.20 21 ALA I CA 1
ATOM 1456 C C . ALA B 2 21 ? -11.737 12.481 33.094 1.00 10.39 21 ALA I C 1
ATOM 1457 O O . ALA B 2 21 ? -10.616 12.229 32.637 1.00 8.98 21 ALA I O 1
ATOM 1459 N N . PHE B 2 22 ? -12.407 11.617 33.847 1.00 9.73 22 PHE I N 1
ATOM 1460 C CA . PHE B 2 22 ? -11.892 10.271 34.157 1.00 10.77 22 PHE I CA 1
ATOM 1461 C C . PHE B 2 22 ? -12.082 9.555 32.782 1.00 11.51 22 PHE I C 1
ATOM 1462 O O . PHE B 2 22 ? -13.196 9.667 32.221 1.00 10.19 22 PHE I O 1
ATOM 1470 N N . ILE B 2 23 ? -11.025 8.892 32.375 1.00 9.00 23 ILE I N 1
ATOM 1471 C CA . ILE B 2 23 ? -11.127 8.191 31.062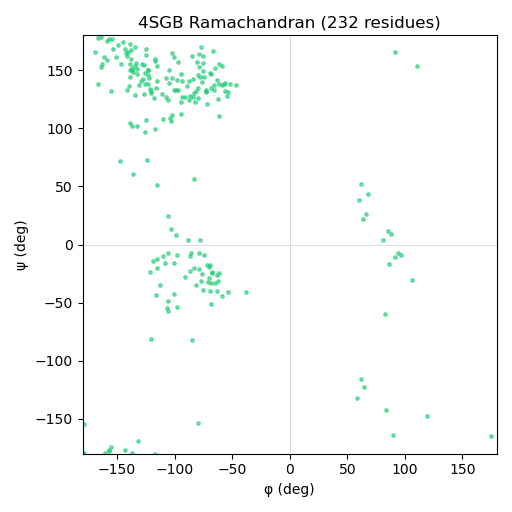 1.00 11.22 23 ILE I CA 1
ATOM 1472 C C . ILE B 2 23 ? -11.261 6.673 31.335 1.00 12.45 23 ILE I C 1
ATOM 1473 O O . ILE B 2 23 ? -12.151 6.046 30.748 1.00 11.58 23 ILE I O 1
ATOM 1478 N N . CYS B 2 24 ? -10.354 6.181 32.199 1.00 10.44 24 CYS I N 1
ATOM 1479 C CA . CYS B 2 24 ? -10.522 4.739 32.476 1.00 10.53 24 CYS I CA 1
ATOM 1480 C C . CYS B 2 24 ? -9.612 4.427 33.643 1.00 10.51 24 CYS I C 1
ATOM 1481 O O . CYS B 2 24 ? -8.735 5.240 33.936 1.00 10.56 24 CYS I O 1
ATOM 1484 N N . GLU B 2 25 ? -9.913 3.239 34.163 1.00 11.74 25 GLU I N 1
ATOM 1485 C CA . GLU B 2 25 ? -8.968 2.718 35.187 1.00 14.37 25 GLU I CA 1
ATOM 1486 C C . GLU B 2 25 ? -8.079 1.751 34.353 1.00 13.60 25 GLU I C 1
ATOM 1487 O O . GLU B 2 25 ? -8.559 1.093 33.377 1.00 12.34 25 GLU I O 1
ATOM 1493 N N . GLY B 2 26 ? -6.805 1.702 34.619 1.00 11.57 26 GLY I N 1
ATOM 1494 C CA . GLY B 2 26 ? -5.856 0.825 33.920 1.00 13.16 26 GLY I CA 1
ATOM 1495 C C . GLY B 2 26 ? -6.342 -0.632 34.113 1.00 15.14 26 GLY I C 1
ATOM 1496 O O . GLY B 2 26 ? -7.032 -1.009 35.102 1.00 14.59 26 GLY I O 1
ATOM 1497 N N . GLN B 2 27 ? -5.962 -1.455 33.156 1.00 14.32 27 GLN I N 1
ATOM 1498 C CA . GLN B 2 27 ? -6.294 -2.870 33.076 1.00 16.27 27 GLN I CA 1
ATOM 1499 C C . GLN B 2 27 ? -5.171 -3.872 33.304 1.00 18.90 27 GLN I C 1
ATOM 1500 O O . GLN B 2 27 ? -5.473 -5.087 33.423 1.00 20.01 27 GLN I O 1
ATOM 1506 N N . SER B 2 28 ? -3.932 -3.419 33.372 1.00 18.91 28 SER I N 1
ATOM 1507 C CA . SER B 2 28 ? -2.787 -4.292 33.570 1.00 22.36 28 SER I CA 1
ATOM 1508 C C . SER B 2 28 ? -2.462 -4.509 35.042 1.00 26.43 28 SER I C 1
ATOM 1509 O O . SER B 2 28 ? -2.428 -3.585 35.853 1.00 26.77 28 SER I O 1
ATOM 1512 N N . ASP B 2 29 ? -2.187 -5.777 35.332 1.00 31.06 29 ASP I N 1
ATOM 1513 C CA . ASP B 2 29 ? -1.801 -6.213 36.689 1.00 33.48 29 ASP I CA 1
ATOM 1514 C C . ASP B 2 29 ? -0.296 -6.448 36.649 1.00 36.32 29 ASP I C 1
ATOM 1515 O O . ASP B 2 29 ? 0.179 -7.402 36.014 1.00 36.47 29 ASP I O 1
ATOM 1520 N N . PRO B 2 30 ? 0.433 -5.573 37.303 1.00 39.23 30 PRO I N 1
ATOM 1521 C CA . PRO B 2 30 ? 1.900 -5.647 37.357 1.00 42.56 30 PRO I CA 1
ATOM 1522 C C . PRO B 2 30 ? 2.399 -7.077 37.468 1.00 45.74 30 PRO I C 1
ATOM 1523 O O . PRO B 2 30 ? 3.375 -7.466 36.794 1.00 48.15 30 PRO I O 1
ATOM 1527 N N . LYS B 2 31 ? 1.730 -7.883 38.271 1.00 48.55 31 LYS I N 1
ATOM 1528 C CA . LYS B 2 31 ? 2.052 -9.283 38.509 1.00 50.12 31 LYS I CA 1
ATOM 1529 C C . LYS B 2 31 ? 1.640 -10.246 37.407 1.00 50.45 31 LYS I C 1
ATOM 1530 O O . LYS B 2 31 ? 2.332 -11.278 37.257 1.00 52.15 31 LYS I O 1
ATOM 1536 N N . LYS B 2 32 ? 0.576 -9.968 36.701 1.00 49.35 32 LYS I N 1
ATOM 1537 C CA . LYS B 2 32 ? 0.090 -10.861 35.614 1.00 48.63 32 LYS I CA 1
ATOM 1538 C C . LYS B 2 32 ? -0.302 -10.038 34.382 1.00 46.64 32 LYS I C 1
ATOM 1539 O O . LYS B 2 32 ? -1.477 -10.030 33.945 1.00 45.58 32 LYS I O 1
ATOM 1545 N N . PRO B 2 33 ? 0.681 -9.323 33.840 1.00 43.86 33 PRO I N 1
ATOM 1546 C CA . PRO B 2 33 ? 0.500 -8.421 32.702 1.00 41.87 33 PRO I CA 1
ATOM 1547 C C . PRO B 2 33 ? -0.089 -9.071 31.457 1.00 38.18 33 PRO I C 1
ATOM 1548 O O . PRO B 2 33 ? 0.203 -10.214 31.075 1.00 38.67 33 PRO I O 1
ATOM 1552 N N . LYS B 2 34 ? -0.978 -8.264 30.885 1.00 33.61 34 LYS I N 1
ATOM 1553 C CA . LYS B 2 34 ? -1.691 -8.720 29.667 1.00 27.53 34 LYS I CA 1
ATOM 1554 C C . LYS B 2 34 ? -1.033 -8.079 28.451 1.00 20.81 34 LYS I C 1
ATOM 1555 O O . LYS B 2 34 ? -0.309 -7.068 28.616 1.00 21.07 34 LYS I O 1
ATOM 1561 N N . ALA B 2 35 ? -1.288 -8.658 27.288 1.00 14.82 35 ALA I N 1
ATOM 1562 C CA . ALA B 2 35 ? -0.732 -8.101 26.054 1.00 12.85 35 ALA I CA 1
ATOM 1563 C C . ALA B 2 35 ? -1.671 -6.942 25.669 1.00 8.50 35 ALA I C 1
ATOM 1564 O O . ALA B 2 35 ? -2.909 -7.067 25.603 1.00 7.81 35 ALA I O 1
ATOM 1566 N N . CYS B 2 36 ? -1.031 -5.821 25.364 1.00 7.65 36 CYS I N 1
ATOM 1567 C CA . CYS B 2 36 ? -1.702 -4.607 24.936 1.00 6.15 36 CYS I CA 1
ATOM 1568 C C . CYS B 2 36 ? -0.979 -3.939 23.760 1.00 6.94 36 CYS I C 1
ATOM 1569 O O . CYS B 2 36 ? 0.233 -4.020 23.675 1.00 6.19 36 CYS I O 1
ATOM 1572 N N . PRO B 2 37 ? -1.761 -3.237 22.969 1.00 8.52 37 PRO I N 1
ATOM 1573 C CA . PRO B 2 37 ? -1.228 -2.401 21.862 1.00 8.69 37 PRO I CA 1
ATOM 1574 C C . PRO B 2 37 ? -0.406 -1.307 22.601 1.00 9.17 37 PRO I C 1
ATOM 1575 O O . PRO B 2 37 ? -0.673 -0.903 23.767 1.00 6.72 37 PRO I O 1
ATOM 1579 N N . LEU B 2 38 ? 0.599 -0.814 21.911 1.00 8.43 38 LEU I N 1
ATOM 1580 C CA . LEU B 2 38 ? 1.520 0.164 22.565 1.00 8.67 38 LEU I CA 1
ATOM 1581 C C . LEU B 2 38 ? 1.572 1.576 22.038 1.00 7.04 38 LEU I C 1
ATOM 1582 O O . LEU B 2 38 ? 2.670 2.143 21.782 1.00 6.77 38 LEU I O 1
ATOM 1587 N N . ASN B 2 39 ? 0.408 2.187 21.900 1.00 8.31 39 ASN I N 1
ATOM 1588 C CA . ASN B 2 39 ? 0.335 3.606 21.412 1.00 8.68 39 ASN I CA 1
ATOM 1589 C C . ASN B 2 39 ? 0.081 4.485 22.644 1.00 9.20 39 ASN I C 1
ATOM 1590 O O . ASN B 2 39 ? -0.313 3.934 23.695 1.00 9.71 39 ASN I O 1
ATOM 1595 N N . CYS B 2 40 ? 0.282 5.768 22.483 1.00 9.45 40 CYS I N 1
ATOM 1596 C CA . CYS B 2 40 ? -0.028 6.722 23.578 1.00 9.87 40 CYS I CA 1
ATOM 1597 C C . CYS B 2 40 ? -1.462 7.187 23.243 1.00 10.79 40 CYS I C 1
ATOM 1598 O O . CYS B 2 40 ? -1.622 7.680 22.119 1.00 11.44 40 CYS I O 1
ATOM 1601 N N . ASP B 2 41 ? -2.378 7.001 24.149 1.00 11.62 41 ASP I N 1
ATOM 1602 C CA . ASP B 2 41 ? -3.782 7.463 23.925 1.00 13.61 41 ASP I CA 1
ATOM 1603 C C . ASP B 2 41 ? -3.724 8.996 24.047 1.00 15.21 41 ASP I C 1
ATOM 1604 O O . ASP B 2 41 ? -3.125 9.487 24.997 1.00 15.78 41 ASP I O 1
ATOM 1609 N N . PRO B 2 42 ? -4.337 9.692 23.097 1.00 18.27 42 PRO I N 1
ATOM 1610 C CA . PRO B 2 42 ? -4.325 11.156 23.050 1.00 19.95 42 PRO I CA 1
ATOM 1611 C C . PRO B 2 42 ? -5.138 11.848 24.155 1.00 21.26 42 PRO I C 1
ATOM 1612 O O . PRO B 2 42 ? -4.925 13.034 24.469 1.00 21.45 42 PRO I O 1
ATOM 1616 N N . HIS B 2 43 ? -6.045 11.102 24.763 1.00 19.90 43 HIS I N 1
ATOM 1617 C CA . HIS B 2 43 ? -6.941 11.569 25.806 1.00 20.83 43 HIS I CA 1
ATOM 1618 C C . HIS B 2 43 ? -6.427 11.509 27.228 1.00 19.30 43 HIS I C 1
ATOM 1619 O O . HIS B 2 43 ? -6.963 12.296 28.038 1.00 22.19 43 HIS I O 1
ATOM 1626 N N . ILE B 2 44 ? -5.466 10.666 27.502 1.00 14.66 44 ILE I N 1
ATOM 1627 C CA . ILE B 2 44 ? -4.943 10.601 28.878 1.00 13.93 44 ILE I CA 1
ATOM 1628 C C . ILE B 2 44 ? -3.770 11.581 28.986 1.00 13.92 44 ILE I C 1
ATOM 1629 O O . ILE B 2 44 ? -2.789 11.475 28.214 1.00 12.20 44 ILE I O 1
ATOM 1634 N N . ALA B 2 45 ? -3.898 12.435 29.980 1.00 12.41 45 ALA I N 1
ATOM 1635 C CA . ALA B 2 45 ? -2.932 13.476 30.294 1.00 12.10 45 ALA I CA 1
ATOM 1636 C C . ALA B 2 45 ? -2.275 13.152 31.633 1.00 12.72 45 ALA I C 1
ATOM 1637 O O . ALA B 2 45 ? -1.071 13.409 31.729 1.00 11.32 45 ALA I O 1
ATOM 1639 N N . TYR B 2 46 ? -3.021 12.567 32.564 1.00 10.65 46 TYR I N 1
ATOM 1640 C CA . TYR B 2 46 ? -2.358 12.238 33.835 1.00 10.15 46 TYR I CA 1
ATOM 1641 C C . TYR B 2 46 ? -3.087 11.069 34.483 1.00 11.28 46 TYR I C 1
ATOM 1642 O O . TYR B 2 46 ? -4.114 10.635 33.952 1.00 8.33 46 TYR I O 1
ATOM 1651 N N . SER B 2 47 ? -2.512 10.659 35.602 1.00 11.17 47 SER I N 1
ATOM 1652 C CA . SER B 2 47 ? -3.177 9.577 36.357 1.00 15.15 47 SER I CA 1
ATOM 1653 C C . SER B 2 47 ? -3.024 9.887 37.847 1.00 14.75 47 SER I C 1
ATOM 1654 O O . SER B 2 47 ? -2.170 10.694 38.239 1.00 14.03 47 SER I O 1
ATOM 1657 N N . LYS B 2 48 ? -3.842 9.179 38.597 1.00 15.65 48 LYS I N 1
ATOM 1658 C CA . LYS B 2 48 ? -3.825 9.218 40.057 1.00 17.84 48 LYS I CA 1
ATOM 1659 C C . LYS B 2 48 ? -4.075 7.749 40.476 1.00 15.52 48 LYS I C 1
ATOM 1660 O O . LYS B 2 48 ? -5.013 7.176 39.902 1.00 16.82 48 LYS I O 1
ATOM 1666 N N . CYS B 2 49 ? -3.303 7.242 41.385 1.00 13.37 49 CYS I N 1
ATOM 1667 C CA . CYS B 2 49 ? -3.484 5.861 41.898 1.00 15.16 49 CYS I CA 1
ATOM 1668 C C . CYS B 2 49 ? -3.821 6.098 43.396 1.00 15.68 49 CYS I C 1
ATOM 1669 O O . CYS B 2 49 ? -2.933 6.363 44.208 1.00 12.91 49 CYS I O 1
ATOM 1672 N N . PRO B 2 50 ? -5.112 6.035 43.698 1.00 16.96 50 PRO I N 1
ATOM 1673 C CA . PRO B 2 50 ? -5.595 6.306 45.058 1.00 17.17 50 PRO I CA 1
ATOM 1674 C C . PRO B 2 50 ? -4.979 5.362 46.085 1.00 17.97 50 PRO I C 1
ATOM 1675 O O . PRO B 2 50 ? -4.937 4.162 45.759 1.00 17.61 50 PRO I O 1
ATOM 1679 N N . ARG B 2 51 ? -4.579 5.868 47.245 1.00 17.25 51 ARG I N 1
ATOM 1680 C CA . ARG B 2 51 ? -4.016 4.992 48.275 1.00 17.26 51 ARG I CA 1
ATOM 1681 C C . ARG B 2 51 ? -4.719 5.206 49.609 1.00 15.81 51 ARG I C 1
ATOM 1682 O O . ARG B 2 51 ? -4.726 4.259 50.408 1.00 12.44 51 ARG I O 1
#

Foldseek 3Di:
DAFAAWKQFPLGIATWAFWWDDVPWIKTKFWLSSLPPTFWIARDPVRPHTFFTWDDHDFDQFIMTMGTGPDPPDDRALAHVPAAADFADEFDFFAKKWWAHHPPGIWIWTFHDFFDWDDPDPPTIYTGKTKIFTFDDPNHGGGFIAHRNYTFFTWHDWDDHPVGTIMTITGGVVVVCVVVVITGD/DDFDDQAGAEAQKWFAFPVGHTDHGHNADPVHGDDDDGGGDNGGDDMDRDD

Radius of gyration: 16.56 Å; Cα contacts (8 Å, |Δi|>4): 774; chains: 2; bounding box: 35×41×56 Å

Nearest PDB structures (foldseek):
  4sgb-assembly1_I  TM=1.020E+00  e=1.980E-10  unclassified
  1oyv-assembly1_I  TM=9.883E-01  e=4.518E-06  Solanum lycopersicum
  1pju-assembly1_A  TM=9.466E-01  e=3.729E-06  Solanum lycopersicum
  1ytp-assembly1_A  TM=8.375E-01  e=3.074E-05  Nicotiana alata
  2jyy-assembly1_A  TM=8.251E-01  e=3.074E-05  Nicotiana alata

B-factor: mean 15.57, std 10.49, range [2.0, 71.75]

Secondary structure (DSSP, 8-state):
--BT-EEEETTEEEE--EEEEETTEEEEEE-HHHHTT--EEESSTT--SEEEEEEEEE-SBS-EEEEEE--SSS---SEETTEE--EE----TT-EEEEEETTTEEEEEEEEEEEEEEEEETTEEEEEEEEES----TT-TT-EEEETTEEEEEEEEEEEETTTEEEEEEEEHHHHHHHHT-EE-/-----TTTSBTT-EEE-TT--EEEE--B-TTSPPPEE-PBPTT--EEE---